Protein AF-A0A812C9L4-F1 (afdb_monomer_lite)

Sequence (314 aa):
MADISSLDLSQVKRELIQANWDCSIRGLIHGATRAAELAYCLKTTKDTDGDIPKISQLDFQQEHDVYMLAKSYFDLKEYLRAVHFLKQSEFTSSVTYFLYMYARYLADEKRRSYNMTDSFTSMGASVINDDLARIKVLKTELSTKHRKKELDGFCLYLYGVVLKKLDLLKEATNVLLEAVHQEPLHWGAWQELNTLIPDKETLLSLSLPNHWIKHLFLAHMYSELQHTDEALKIYQKFVDNGFANCTYIQAQIAIAHDNSRSFDQAVEVFMKLRDIDPYRLENMDIFSNILFVKENRMELAYLAHNVCEIDKYI

Structure (mmCIF, N/CA/C/O backbone):
data_AF-A0A812C9L4-F1
#
_entry.id   AF-A0A812C9L4-F1
#
loop_
_atom_site.group_PDB
_atom_site.id
_atom_site.type_symbol
_atom_site.label_atom_id
_atom_site.label_alt_id
_atom_site.label_comp_id
_atom_site.label_asym_id
_atom_site.label_entity_id
_atom_site.label_seq_id
_atom_site.pdbx_PDB_ins_code
_atom_site.Cartn_x
_atom_site.Cartn_y
_atom_site.Cartn_z
_atom_site.occupancy
_atom_site.B_iso_or_equiv
_atom_site.auth_seq_id
_atom_site.auth_comp_id
_atom_site.auth_asym_id
_atom_site.auth_atom_id
_atom_site.pdbx_PDB_model_num
ATOM 1 N N . MET A 1 1 ? -9.298 22.946 0.211 1.00 47.44 1 MET A N 1
ATOM 2 C CA . MET A 1 1 ? -9.075 21.535 0.587 1.00 47.44 1 MET A CA 1
ATOM 3 C C . MET A 1 1 ? -10.347 20.785 0.258 1.00 47.44 1 MET A C 1
ATOM 5 O O . MET A 1 1 ? -11.400 21.321 0.578 1.00 47.44 1 MET A O 1
ATOM 9 N N . ALA A 1 2 ? -10.282 19.626 -0.400 1.00 59.94 2 ALA A N 1
ATOM 10 C CA . ALA A 1 2 ? -11.459 18.760 -0.486 1.00 59.94 2 ALA A CA 1
ATOM 11 C C . ALA A 1 2 ? -11.820 18.330 0.945 1.00 59.94 2 ALA A C 1
ATOM 13 O O . ALA A 1 2 ? -11.001 17.695 1.610 1.00 59.94 2 ALA A O 1
ATOM 14 N N . ASP A 1 3 ? -12.959 18.782 1.462 1.00 78.44 3 ASP A N 1
ATOM 15 C CA . ASP A 1 3 ? -13.434 18.398 2.790 1.00 78.44 3 ASP A CA 1
ATOM 16 C C . ASP A 1 3 ? -14.081 17.011 2.697 1.00 78.44 3 ASP A C 1
ATOM 18 O O . ASP A 1 3 ? -14.758 16.703 1.718 1.00 78.44 3 ASP A O 1
ATOM 22 N N . ILE A 1 4 ? -13.875 16.170 3.710 1.00 84.62 4 ILE A N 1
ATOM 23 C CA . ILE A 1 4 ? -14.487 14.833 3.781 1.00 84.62 4 ILE A CA 1
ATOM 24 C C . ILE A 1 4 ? -16.020 14.962 3.789 1.00 84.62 4 ILE A C 1
ATOM 26 O O . ILE A 1 4 ? -16.719 14.106 3.257 1.00 84.62 4 ILE A O 1
ATOM 30 N N . SER A 1 5 ? -16.536 16.066 4.344 1.00 82.75 5 SER A N 1
ATOM 31 C CA . SER A 1 5 ? -17.973 16.345 4.442 1.00 82.75 5 SER A CA 1
ATOM 32 C C . SER A 1 5 ? -18.668 16.630 3.103 1.00 82.75 5 SER A C 1
ATOM 34 O O . SER A 1 5 ? -19.893 16.572 3.022 1.00 82.75 5 SER A O 1
ATOM 36 N N . SER A 1 6 ? -17.909 16.945 2.047 1.00 85.44 6 SER A N 1
ATOM 37 C CA . SER A 1 6 ? -18.442 17.335 0.736 1.00 85.44 6 SER A CA 1
ATOM 38 C C . SER A 1 6 ? -18.114 16.342 -0.382 1.00 85.44 6 SER A C 1
ATOM 40 O O . SER A 1 6 ? -18.225 16.682 -1.562 1.00 85.44 6 SER A O 1
ATOM 42 N N . LEU A 1 7 ? -17.707 15.118 -0.031 1.00 88.44 7 LEU A N 1
ATOM 43 C CA . LEU A 1 7 ? -17.347 14.089 -1.004 1.00 88.44 7 LEU A CA 1
ATOM 44 C C . LEU A 1 7 ? -18.571 13.591 -1.782 1.00 88.44 7 LEU A C 1
ATOM 46 O O . LEU A 1 7 ? -19.543 13.106 -1.204 1.00 88.44 7 LEU A O 1
ATOM 50 N N . ASP A 1 8 ? -18.486 13.617 -3.113 1.00 91.19 8 ASP A N 1
ATOM 51 C CA . ASP A 1 8 ? -19.395 12.843 -3.957 1.00 91.19 8 ASP A CA 1
ATOM 52 C C . ASP A 1 8 ? -18.990 11.365 -3.893 1.00 91.19 8 ASP A C 1
ATOM 54 O O . ASP A 1 8 ? -18.057 10.928 -4.569 1.00 91.19 8 ASP A O 1
ATOM 58 N N . LEU A 1 9 ? -19.712 10.575 -3.093 1.00 91.12 9 LEU A N 1
ATOM 59 C CA . LEU A 1 9 ? -19.440 9.144 -2.916 1.00 91.12 9 LEU A CA 1
ATOM 60 C C . LEU A 1 9 ? -19.508 8.350 -4.225 1.00 91.12 9 LEU A C 1
ATOM 62 O O . LEU A 1 9 ? -18.833 7.330 -4.351 1.00 91.12 9 LEU A O 1
ATOM 66 N N . SER A 1 10 ? -20.282 8.812 -5.213 1.00 89.50 10 SER A N 1
ATOM 67 C CA . SER A 1 10 ? -20.326 8.164 -6.530 1.00 89.50 10 SER A CA 1
ATOM 68 C C . SER A 1 10 ? -19.026 8.400 -7.291 1.00 89.50 10 SER A C 1
ATOM 70 O O . SER A 1 10 ? -18.503 7.481 -7.915 1.00 89.50 10 SER A O 1
ATOM 72 N N . GLN A 1 11 ? -18.481 9.618 -7.220 1.00 90.00 11 GLN A N 1
ATOM 73 C CA . GLN A 1 11 ? -17.173 9.927 -7.788 1.00 90.00 11 GLN A CA 1
ATOM 74 C C . GLN A 1 11 ? -16.065 9.159 -7.071 1.00 90.00 11 GLN A C 1
ATOM 76 O O . GLN A 1 11 ? -15.296 8.471 -7.734 1.00 90.00 11 GLN A O 1
ATOM 81 N N . VAL A 1 12 ? -16.031 9.202 -5.738 1.00 92.81 12 VAL A N 1
ATOM 82 C CA . VAL A 1 12 ? -15.023 8.492 -4.940 1.00 92.81 12 VAL A CA 1
ATOM 83 C C . VAL A 1 12 ? -15.020 6.996 -5.260 1.00 92.81 12 VAL A C 1
ATOM 85 O O . VAL A 1 12 ? -13.962 6.408 -5.476 1.00 92.81 12 VAL A O 1
ATOM 88 N N . LYS A 1 13 ? -16.202 6.373 -5.360 1.00 92.31 13 LYS A N 1
ATOM 89 C CA . LYS A 1 13 ? -16.315 4.958 -5.723 1.00 92.31 13 LYS A CA 1
ATOM 90 C C . LYS A 1 13 ? -15.762 4.667 -7.120 1.00 92.31 13 LYS A C 1
ATOM 92 O O . LYS A 1 13 ? -15.050 3.680 -7.275 1.00 92.31 13 LYS A O 1
ATOM 97 N N . ARG A 1 14 ? -16.032 5.518 -8.120 1.00 89.62 14 ARG A N 1
ATOM 98 C CA . ARG A 1 14 ? -15.451 5.374 -9.470 1.00 89.62 14 ARG A CA 1
ATOM 99 C C . ARG A 1 14 ? -13.929 5.459 -9.451 1.00 89.62 14 ARG A C 1
ATOM 101 O O . ARG A 1 14 ? -13.270 4.611 -10.043 1.00 89.62 14 ARG A O 1
ATOM 108 N N . GLU A 1 15 ? -13.377 6.446 -8.752 1.00 92.56 15 GLU A N 1
ATOM 109 C CA . GLU A 1 15 ? -11.925 6.609 -8.646 1.00 92.56 15 GLU A CA 1
ATOM 110 C C . GLU A 1 15 ? -11.274 5.387 -7.970 1.00 92.56 15 GLU A C 1
ATOM 112 O O . GLU A 1 15 ? -10.227 4.919 -8.409 1.00 92.56 15 GLU A O 1
ATOM 117 N N . LEU A 1 16 ? -11.917 4.809 -6.948 1.00 94.31 16 LEU A N 1
ATOM 118 C CA . LEU A 1 16 ? -11.442 3.591 -6.284 1.00 94.31 16 LEU A CA 1
ATOM 119 C C . LEU A 1 16 ? -11.531 2.342 -7.175 1.00 94.31 16 LEU A C 1
ATOM 121 O O . LEU A 1 16 ? -10.631 1.505 -7.135 1.00 94.31 16 LEU A O 1
ATOM 125 N N . ILE A 1 17 ? -12.576 2.210 -8.000 1.00 92.00 17 ILE A N 1
ATOM 126 C CA . ILE A 1 17 ? -12.680 1.123 -8.990 1.00 92.00 17 ILE A CA 1
ATOM 127 C C . ILE A 1 17 ? -11.551 1.238 -10.024 1.00 92.00 17 ILE A C 1
ATOM 129 O O . ILE A 1 17 ? -10.918 0.234 -10.353 1.00 92.00 17 ILE A O 1
ATOM 133 N N . GLN A 1 18 ? -11.261 2.455 -10.492 1.00 91.69 18 GLN A N 1
ATOM 134 C CA . GLN A 1 18 ? -10.133 2.725 -11.382 1.00 91.69 18 GLN A CA 1
ATOM 135 C C . GLN A 1 18 ? -8.798 2.373 -10.709 1.00 91.69 18 GLN A C 1
ATOM 137 O O . GLN A 1 18 ? -8.024 1.597 -11.261 1.00 91.69 18 GLN A O 1
ATOM 142 N N . ALA A 1 19 ? -8.571 2.830 -9.474 1.00 94.56 19 ALA A N 1
ATOM 143 C CA . ALA A 1 19 ? -7.353 2.532 -8.721 1.00 94.56 19 ALA A CA 1
ATOM 144 C C . ALA A 1 19 ? -7.153 1.027 -8.466 1.00 94.56 19 ALA A C 1
ATOM 146 O O . ALA A 1 19 ? -6.025 0.531 -8.534 1.00 94.56 19 ALA A O 1
ATOM 147 N N . ASN A 1 20 ? -8.238 0.287 -8.208 1.00 94.31 20 ASN A N 1
ATOM 148 C CA . ASN A 1 20 ? -8.209 -1.171 -8.118 1.00 94.31 20 ASN A CA 1
ATOM 149 C C . ASN A 1 20 ? -7.703 -1.788 -9.430 1.00 94.31 20 ASN A C 1
ATOM 151 O O . ASN A 1 20 ? -6.785 -2.613 -9.415 1.00 94.31 20 ASN A O 1
ATOM 155 N N . TRP A 1 21 ? -8.256 -1.358 -10.567 1.00 92.06 21 TRP A N 1
ATOM 156 C CA . TRP A 1 21 ? -7.820 -1.826 -11.879 1.00 92.06 21 TRP A CA 1
ATOM 157 C C . TRP A 1 21 ? -6.349 -1.479 -12.150 1.00 92.06 21 TRP A C 1
ATOM 159 O O . TRP A 1 21 ? -5.568 -2.382 -12.455 1.00 92.06 21 TRP A O 1
ATOM 169 N N . ASP A 1 22 ? -5.944 -0.223 -11.945 1.00 93.19 22 ASP A N 1
ATOM 170 C CA . ASP A 1 22 ? -4.576 0.251 -12.186 1.00 93.19 22 ASP A CA 1
ATOM 171 C C . ASP A 1 22 ? -3.526 -0.492 -11.354 1.00 93.19 22 ASP A C 1
ATOM 173 O O . ASP A 1 22 ? -2.445 -0.819 -11.860 1.00 93.19 22 ASP A O 1
ATOM 177 N N . CYS A 1 23 ? -3.849 -0.803 -10.094 1.00 95.88 23 CYS A N 1
ATOM 178 C CA . CYS A 1 23 ? -3.007 -1.631 -9.235 1.00 95.88 23 CYS A CA 1
ATOM 179 C C . CYS A 1 23 ? -2.995 -3.096 -9.700 1.00 95.88 23 CYS A C 1
ATOM 181 O O . CYS A 1 23 ? -1.932 -3.719 -9.748 1.00 95.88 23 CYS A O 1
ATOM 183 N N . SER A 1 24 ? -4.152 -3.648 -10.075 1.00 94.38 24 SER A N 1
ATOM 184 C CA . SER A 1 24 ? -4.301 -5.052 -10.482 1.00 94.38 24 SER A CA 1
ATOM 185 C C . SER A 1 24 ? -3.500 -5.383 -11.740 1.00 94.38 24 SER A C 1
ATOM 187 O O . SER A 1 24 ? -2.758 -6.370 -11.761 1.00 94.38 24 SER A O 1
ATOM 189 N N . ILE A 1 25 ? -3.580 -4.536 -12.772 1.00 92.88 25 ILE A N 1
ATOM 190 C CA . ILE A 1 25 ? -2.793 -4.712 -14.003 1.00 92.88 25 ILE A CA 1
ATOM 191 C C . ILE A 1 25 ? -1.286 -4.579 -13.720 1.00 92.88 25 ILE A C 1
ATOM 193 O O . ILE A 1 25 ? -0.449 -5.236 -14.333 1.00 92.88 25 ILE A O 1
ATOM 197 N N . ARG A 1 26 ? -0.899 -3.804 -12.711 1.00 95.31 26 ARG A N 1
ATOM 198 C CA . ARG A 1 26 ? 0.504 -3.657 -12.309 1.00 95.31 26 ARG A CA 1
ATOM 199 C C . ARG A 1 26 ? 0.991 -4.752 -11.350 1.00 95.31 26 ARG A C 1
ATOM 201 O O . ARG A 1 26 ? 2.166 -4.775 -11.005 1.00 95.31 26 ARG A O 1
ATOM 208 N N . GLY A 1 27 ? 0.125 -5.682 -10.938 1.00 95.94 27 GLY A N 1
ATOM 209 C CA . GLY A 1 27 ? 0.477 -6.745 -9.990 1.00 95.94 27 GLY A CA 1
ATOM 210 C C . GLY A 1 27 ? 0.625 -6.261 -8.540 1.00 95.94 27 GLY A C 1
ATOM 211 O O . GLY A 1 27 ? 1.189 -6.966 -7.706 1.00 95.94 27 GLY A O 1
ATOM 212 N N . LEU A 1 28 ? 0.117 -5.068 -8.222 1.00 97.00 28 LEU A N 1
ATOM 213 C CA . LEU A 1 28 ? 0.150 -4.462 -6.890 1.00 97.00 28 LEU A CA 1
ATOM 214 C C . LEU A 1 28 ? -1.054 -4.926 -6.061 1.00 97.00 28 LEU A C 1
ATOM 216 O O . LEU A 1 28 ? -1.990 -4.165 -5.814 1.00 97.00 28 LEU A O 1
ATOM 220 N N . ILE A 1 29 ? -1.020 -6.190 -5.631 1.00 95.00 29 ILE A N 1
ATOM 221 C CA . ILE A 1 29 ? -2.166 -6.890 -5.025 1.00 95.00 29 ILE A CA 1
ATOM 222 C C . ILE A 1 29 ? -2.711 -6.149 -3.796 1.00 95.00 29 ILE A C 1
ATOM 224 O O . ILE A 1 29 ? -3.900 -5.867 -3.741 1.00 95.00 29 ILE A O 1
ATOM 228 N N . HIS A 1 30 ? -1.862 -5.755 -2.843 1.00 93.56 30 HIS A N 1
ATOM 229 C CA . HIS A 1 30 ? -2.328 -5.059 -1.634 1.00 93.56 30 HIS A CA 1
ATOM 230 C C . HIS A 1 30 ? -2.968 -3.695 -1.933 1.00 93.56 30 HIS A C 1
ATOM 232 O O . HIS A 1 30 ? -3.954 -3.323 -1.297 1.00 93.56 30 HIS A O 1
ATOM 238 N N . GLY A 1 31 ? -2.437 -2.961 -2.919 1.00 94.94 31 GLY A N 1
ATOM 239 C CA . GLY A 1 31 ? -3.026 -1.698 -3.369 1.00 94.94 31 GLY A CA 1
ATOM 240 C C . GLY A 1 31 ? -4.400 -1.908 -4.006 1.00 94.94 31 GLY A C 1
ATOM 241 O O . GLY A 1 31 ? -5.344 -1.194 -3.672 1.00 94.94 31 GLY A O 1
ATOM 242 N N . ALA A 1 32 ? -4.521 -2.934 -4.854 1.00 96.06 32 ALA A N 1
ATOM 243 C CA . ALA A 1 32 ? -5.778 -3.325 -5.483 1.00 96.06 32 ALA A CA 1
ATOM 244 C C . ALA A 1 32 ? -6.830 -3.745 -4.445 1.00 96.06 32 ALA A C 1
ATOM 246 O O . ALA A 1 32 ? -7.943 -3.220 -4.453 1.00 96.06 32 ALA A O 1
ATOM 247 N N . THR A 1 33 ? -6.456 -4.613 -3.498 1.00 94.81 33 THR A N 1
ATOM 248 C CA . THR A 1 33 ? -7.330 -5.056 -2.403 1.00 94.81 33 THR A CA 1
ATOM 249 C C . THR A 1 33 ? -7.826 -3.875 -1.577 1.00 94.81 33 THR A C 1
ATOM 251 O O . THR A 1 33 ? -9.029 -3.747 -1.378 1.00 94.81 33 THR A O 1
ATOM 254 N N . ARG A 1 34 ? -6.942 -2.957 -1.157 1.00 94.12 34 ARG A N 1
ATOM 255 C CA . ARG A 1 34 ? -7.359 -1.799 -0.351 1.00 94.12 34 ARG A CA 1
ATOM 256 C C . ARG A 1 34 ? -8.325 -0.888 -1.110 1.00 94.12 34 ARG A C 1
ATOM 258 O O . ARG A 1 34 ? -9.311 -0.428 -0.537 1.00 94.12 34 ARG A O 1
ATOM 265 N N . ALA A 1 35 ? -8.066 -0.638 -2.394 1.00 95.25 35 ALA A N 1
ATOM 266 C CA . ALA A 1 35 ? -8.969 0.142 -3.235 1.00 95.25 35 ALA A CA 1
ATOM 267 C C . ALA A 1 35 ? -10.335 -0.551 -3.393 1.00 95.25 35 ALA A C 1
ATOM 269 O O . ALA A 1 35 ? -11.372 0.105 -3.291 1.00 95.25 35 ALA A O 1
ATOM 270 N N . ALA A 1 36 ? -10.347 -1.876 -3.569 1.00 94.19 36 ALA A N 1
ATOM 271 C CA . ALA A 1 36 ? -11.565 -2.672 -3.668 1.00 94.19 36 ALA A CA 1
ATOM 272 C C . ALA A 1 36 ? -12.376 -2.684 -2.359 1.00 94.19 36 ALA A C 1
ATOM 274 O O . ALA A 1 36 ? -13.587 -2.478 -2.401 1.00 94.19 36 ALA A O 1
ATOM 275 N N . GLU A 1 37 ? -11.731 -2.857 -1.203 1.00 93.75 37 GLU A N 1
ATOM 276 C CA . GLU A 1 37 ? -12.370 -2.790 0.121 1.00 93.75 37 GLU A CA 1
ATOM 277 C C . GLU A 1 37 ? -13.029 -1.423 0.359 1.00 93.75 37 GLU A C 1
ATOM 279 O O . GLU A 1 37 ? -14.194 -1.338 0.762 1.00 93.75 37 GLU A O 1
ATOM 284 N N . LEU A 1 38 ? -12.306 -0.340 0.049 1.00 94.44 38 LEU A N 1
ATOM 285 C CA . LEU A 1 38 ? -12.831 1.021 0.137 1.00 94.44 38 LEU A CA 1
ATOM 286 C C . LEU A 1 38 ? -13.987 1.245 -0.848 1.00 94.44 38 LEU A C 1
ATOM 288 O O . LEU A 1 38 ? -14.977 1.870 -0.485 1.00 94.44 38 LEU A O 1
ATOM 292 N N . ALA A 1 39 ? -13.917 0.727 -2.076 1.00 93.50 39 ALA A N 1
ATOM 293 C CA . ALA A 1 39 ? -15.016 0.852 -3.036 1.00 93.50 39 ALA A CA 1
ATOM 294 C C . ALA A 1 39 ? -16.261 0.065 -2.593 1.00 93.50 39 ALA A C 1
ATOM 296 O O . ALA A 1 39 ? -17.388 0.542 -2.753 1.00 93.50 39 ALA A O 1
ATOM 297 N N . TYR A 1 40 ? -16.062 -1.132 -2.031 1.00 92.06 40 TYR A N 1
ATOM 298 C CA . TYR A 1 40 ? -17.128 -2.022 -1.576 1.00 92.06 40 TYR A CA 1
ATOM 299 C C . TYR A 1 40 ? -17.929 -1.419 -0.418 1.00 92.06 40 TYR A C 1
ATOM 301 O O . TYR A 1 40 ? -19.154 -1.550 -0.381 1.00 92.06 40 TYR A O 1
ATOM 309 N N . CYS A 1 41 ? -17.270 -0.699 0.495 1.00 91.38 41 CYS A N 1
ATOM 310 C CA . CYS A 1 41 ? -17.955 -0.104 1.643 1.00 91.38 41 CYS A CA 1
ATOM 311 C C . CYS A 1 41 ? -18.944 1.017 1.261 1.00 91.38 41 CYS A C 1
ATOM 313 O O . CYS A 1 41 ? -19.885 1.295 2.014 1.00 91.38 41 CYS A O 1
ATOM 315 N N . LEU A 1 42 ? -18.768 1.633 0.085 1.00 90.75 42 LEU A N 1
ATOM 316 C CA . LEU A 1 42 ? -19.582 2.745 -0.396 1.00 90.75 42 LEU A CA 1
ATOM 317 C C . LEU A 1 42 ? -20.874 2.243 -1.055 1.00 90.75 42 LEU A C 1
ATOM 319 O O . LEU A 1 42 ? -20.878 1.689 -2.162 1.00 90.75 42 LEU A O 1
ATOM 323 N N . LYS A 1 43 ? -22.009 2.501 -0.399 1.00 82.38 43 LYS A N 1
ATOM 324 C CA . LYS A 1 43 ? -23.349 2.270 -0.960 1.00 82.38 43 LYS A CA 1
ATOM 325 C C . LYS A 1 43 ? -23.749 3.470 -1.824 1.00 82.38 43 LYS A C 1
ATOM 327 O O . LYS A 1 43 ? -23.995 4.552 -1.300 1.00 82.38 43 LYS A O 1
ATOM 332 N N . THR A 1 44 ? -23.813 3.288 -3.140 1.00 77.19 44 THR A N 1
ATOM 333 C CA . THR A 1 44 ? -24.185 4.333 -4.110 1.00 77.19 44 THR A CA 1
ATOM 334 C C . THR A 1 44 ? -25.536 4.005 -4.743 1.00 77.19 44 THR A C 1
ATOM 336 O O . THR A 1 44 ? -25.795 2.853 -5.066 1.00 77.19 44 THR A O 1
ATOM 339 N N . THR A 1 45 ? -26.406 5.006 -4.906 1.00 61.75 45 THR A N 1
ATOM 340 C CA . THR A 1 45 ? -27.766 4.842 -5.464 1.00 61.75 45 THR A CA 1
ATOM 341 C C . THR A 1 45 ? -27.825 4.912 -6.990 1.00 61.75 45 THR A C 1
ATOM 343 O O . THR A 1 45 ? -28.854 4.586 -7.572 1.00 61.75 45 THR A O 1
ATOM 346 N N . LYS A 1 46 ? -26.748 5.365 -7.640 1.00 63.00 46 LYS A N 1
ATOM 347 C CA . LYS A 1 46 ? -26.612 5.375 -9.099 1.00 63.00 46 LYS A CA 1
ATOM 348 C C . LYS A 1 46 ? -25.917 4.086 -9.527 1.00 63.00 46 LYS A C 1
ATOM 350 O O . LYS A 1 46 ? -24.848 3.788 -8.988 1.00 63.00 46 LYS A O 1
ATOM 355 N N . ASP A 1 47 ? -26.517 3.364 -10.472 1.00 55.31 47 ASP A N 1
ATOM 356 C CA . ASP A 1 47 ? -25.893 2.205 -11.108 1.00 55.31 47 ASP A CA 1
ATOM 357 C C . ASP A 1 47 ? -24.536 2.617 -11.680 1.00 55.31 47 ASP A C 1
ATOM 359 O O . ASP A 1 47 ? -24.437 3.509 -12.522 1.00 55.31 47 ASP A O 1
ATOM 363 N N . THR A 1 48 ? -23.479 1.968 -11.201 1.00 57.28 48 THR A N 1
ATOM 364 C CA . THR A 1 48 ? -22.114 2.098 -11.729 1.00 57.28 48 THR A CA 1
ATOM 365 C C . THR A 1 48 ? -21.898 1.230 -12.976 1.00 57.28 48 THR A C 1
ATOM 367 O O . THR A 1 48 ? -20.769 1.097 -13.438 1.00 57.28 48 THR A O 1
ATOM 370 N N . ASP A 1 49 ? -22.963 0.634 -13.528 1.00 51.62 49 ASP A N 1
ATOM 371 C CA . ASP A 1 49 ? -22.927 -0.332 -14.640 1.00 51.62 49 ASP A CA 1
ATOM 372 C C . ASP A 1 49 ? -22.334 0.235 -15.944 1.00 51.62 49 ASP A C 1
ATOM 374 O O . ASP A 1 49 ? -21.885 -0.522 -16.801 1.00 51.62 49 ASP A O 1
ATOM 378 N N . GLY A 1 50 ? -22.277 1.564 -16.098 1.00 52.09 50 GLY A N 1
ATOM 379 C CA . GLY A 1 50 ? -21.626 2.233 -17.233 1.00 52.09 50 GLY A CA 1
ATOM 380 C C . GLY A 1 50 ? -20.149 2.602 -17.025 1.00 52.09 50 GLY A C 1
ATOM 381 O O . GLY A 1 50 ? -19.506 3.039 -17.979 1.00 52.09 50 GLY A O 1
ATOM 382 N N . ASP A 1 51 ? -19.621 2.430 -15.808 1.00 55.44 51 ASP A N 1
ATOM 383 C CA . ASP A 1 51 ? -18.384 3.069 -15.331 1.00 55.44 51 ASP A CA 1
ATOM 384 C C . ASP A 1 51 ? -17.266 2.069 -14.983 1.00 55.44 51 ASP A C 1
ATOM 386 O O . ASP A 1 51 ? -16.296 2.425 -14.310 1.00 55.44 51 ASP A O 1
ATOM 390 N N . ILE A 1 52 ? -17.366 0.814 -15.443 1.00 57.41 52 ILE A N 1
ATOM 391 C CA . ILE A 1 52 ? -16.196 -0.075 -15.485 1.00 57.41 52 ILE A CA 1
ATOM 392 C C . ILE A 1 52 ? -15.126 0.677 -16.283 1.00 57.41 52 ILE A C 1
ATOM 394 O O . ILE A 1 52 ? -15.450 1.119 -17.393 1.00 57.41 52 ILE A O 1
ATOM 398 N N . PRO A 1 53 ? -13.890 0.835 -15.761 1.00 55.50 53 PRO A N 1
ATOM 399 C CA . PRO A 1 53 ? -12.784 1.411 -16.499 1.00 55.50 53 PRO A CA 1
ATOM 400 C C . PRO A 1 53 ? -12.804 0.853 -17.909 1.00 55.50 53 PRO A C 1
ATOM 402 O O . PRO A 1 53 ? -12.574 -0.342 -18.121 1.00 55.50 53 PRO A O 1
ATOM 405 N N . LYS A 1 54 ? -13.139 1.699 -18.890 1.00 54.84 54 LYS A N 1
ATOM 406 C CA . LYS A 1 54 ? -12.825 1.362 -20.267 1.00 54.84 54 LYS A CA 1
ATOM 407 C C . LYS A 1 54 ? -11.321 1.272 -20.232 1.00 54.84 54 LYS A C 1
ATOM 409 O O . LYS A 1 54 ? -10.679 2.314 -20.123 1.00 54.84 54 LYS A O 1
ATOM 414 N N . ILE A 1 55 ? -10.803 0.038 -20.234 1.00 52.97 55 ILE A N 1
ATOM 415 C CA . ILE A 1 55 ? -9.394 -0.263 -20.473 1.00 52.97 55 ILE A CA 1
ATOM 416 C C . ILE A 1 55 ? -8.974 0.793 -21.480 1.00 52.97 55 ILE A C 1
ATOM 418 O O . ILE A 1 55 ? -9.626 0.895 -22.529 1.00 52.97 55 ILE A O 1
ATOM 422 N N . SER A 1 56 ? -8.001 1.640 -21.148 1.00 52.19 56 SER A N 1
ATOM 423 C CA . SER A 1 56 ? -7.340 2.443 -22.163 1.00 52.19 56 SER A CA 1
ATOM 424 C C . SER A 1 56 ? -6.711 1.413 -23.095 1.00 52.19 56 SER A C 1
ATOM 426 O O . SER A 1 56 ? -5.566 1.010 -22.945 1.00 52.19 56 SER A O 1
ATOM 428 N N . GLN A 1 57 ? -7.509 0.885 -24.031 1.00 50.41 57 GLN A N 1
ATOM 429 C CA . GLN A 1 57 ? -7.141 -0.207 -24.930 1.00 50.41 57 GLN A CA 1
ATOM 430 C C . GLN A 1 57 ? -5.879 0.177 -25.708 1.00 50.41 57 GLN A C 1
ATOM 432 O O . GLN A 1 57 ? -5.183 -0.689 -26.214 1.00 50.41 57 GLN A O 1
ATOM 437 N N . LEU A 1 58 ? -5.578 1.474 -25.748 1.00 49.38 58 LEU A N 1
ATOM 438 C CA . LEU A 1 58 ? -4.438 2.108 -26.370 1.00 49.38 58 LEU A CA 1
ATOM 439 C C . LEU A 1 58 ? -3.105 1.876 -25.634 1.00 49.38 58 LEU A C 1
ATOM 441 O O . LEU A 1 58 ? -2.094 1.765 -26.321 1.00 49.38 58 LEU A O 1
ATOM 445 N N . ASP A 1 59 ? -3.058 1.760 -24.299 1.00 62.19 59 ASP A N 1
ATOM 446 C CA . ASP A 1 59 ? -1.781 1.938 -23.577 1.00 62.19 59 ASP A CA 1
ATOM 447 C C . ASP A 1 59 ? -0.779 0.796 -23.769 1.00 62.19 59 ASP A C 1
ATOM 449 O O . ASP A 1 59 ? 0.421 1.035 -23.698 1.00 62.19 59 ASP A O 1
ATOM 453 N N . PHE A 1 60 ? -1.224 -0.434 -24.034 1.00 69.62 60 PHE A N 1
ATOM 454 C CA . PHE A 1 60 ? -0.333 -1.559 -24.358 1.00 69.62 60 PHE A CA 1
ATOM 455 C C . PHE A 1 60 ? -0.847 -2.394 -25.532 1.00 69.62 60 PHE A C 1
ATOM 457 O O . PHE A 1 60 ? -0.513 -3.564 -25.645 1.00 69.62 60 PHE A O 1
ATOM 464 N N . GLN A 1 61 ? -1.634 -1.815 -26.443 1.00 73.00 61 GLN A N 1
ATOM 465 C CA . GLN A 1 61 ? -2.179 -2.539 -27.602 1.00 73.00 61 GLN A CA 1
ATOM 466 C C . GLN A 1 61 ? -1.084 -3.208 -28.454 1.00 73.00 61 GLN A C 1
ATOM 468 O O . GLN A 1 61 ? -1.269 -4.320 -28.938 1.00 73.00 61 GLN A O 1
ATOM 473 N N . GLN A 1 62 ? 0.076 -2.554 -28.588 1.00 80.88 62 GLN A N 1
ATOM 474 C CA . GLN A 1 62 ? 1.244 -3.085 -29.306 1.00 80.88 62 GLN A CA 1
ATOM 475 C C . GLN A 1 62 ? 2.008 -4.153 -28.508 1.00 80.88 62 GLN A C 1
ATOM 477 O O . GLN A 1 62 ? 2.638 -5.029 -29.091 1.00 80.88 62 GLN A O 1
ATOM 482 N N . GLU A 1 63 ? 1.937 -4.091 -27.178 1.00 86.94 63 GLU A N 1
ATOM 483 C CA . GLU A 1 63 ? 2.656 -4.969 -26.247 1.00 86.94 63 GLU A CA 1
ATOM 484 C C . GLU A 1 63 ? 1.727 -6.024 -25.618 1.00 86.94 63 GLU A C 1
ATOM 486 O O . GLU A 1 63 ? 2.133 -6.733 -24.699 1.00 86.94 63 GLU A O 1
ATOM 491 N N . HIS A 1 64 ? 0.481 -6.134 -26.094 1.00 88.69 64 HIS A N 1
ATOM 492 C CA . HIS A 1 64 ? -0.606 -6.814 -25.389 1.00 88.69 64 HIS A CA 1
ATOM 493 C C . HIS A 1 64 ? -0.305 -8.285 -25.123 1.00 88.69 64 HIS A C 1
ATOM 495 O O . HIS A 1 64 ? -0.375 -8.728 -23.979 1.00 88.69 64 HIS A O 1
ATOM 501 N N . ASP A 1 65 ? 0.090 -9.025 -26.156 1.00 90.81 65 ASP A N 1
ATOM 502 C CA . ASP A 1 65 ? 0.339 -10.464 -26.053 1.00 90.81 65 ASP A CA 1
ATOM 503 C C . ASP A 1 65 ? 1.507 -10.767 -25.103 1.00 90.81 65 ASP A C 1
ATOM 505 O O . ASP A 1 65 ? 1.420 -11.649 -24.244 1.00 90.81 65 ASP A O 1
ATOM 509 N N . VAL A 1 66 ? 2.592 -9.993 -25.221 1.00 93.38 66 VAL A N 1
ATOM 510 C CA . VAL A 1 66 ? 3.786 -10.132 -24.375 1.00 93.38 66 VAL A CA 1
ATOM 511 C C . VAL A 1 66 ? 3.456 -9.780 -22.929 1.00 93.38 66 VAL A C 1
ATOM 513 O O . VAL A 1 66 ? 3.837 -10.510 -22.011 1.00 93.38 66 VAL A O 1
ATOM 516 N N . TYR A 1 67 ? 2.711 -8.695 -22.722 1.00 94.06 67 TYR A N 1
ATOM 517 C CA . TYR A 1 67 ? 2.264 -8.268 -21.408 1.00 94.06 67 TYR A CA 1
ATOM 518 C C . TYR A 1 67 ? 1.361 -9.319 -20.755 1.00 94.06 67 TYR A C 1
ATOM 520 O O . TYR A 1 67 ? 1.624 -9.710 -19.620 1.00 94.06 67 TYR A O 1
ATOM 528 N N . MET A 1 68 ? 0.350 -9.839 -21.459 1.00 94.31 68 MET A N 1
ATOM 529 C CA . MET A 1 68 ? -0.571 -10.840 -20.910 1.00 94.31 68 MET A CA 1
ATOM 530 C C . MET A 1 68 ? 0.158 -12.130 -20.518 1.00 94.31 68 MET A C 1
ATOM 532 O O . MET A 1 68 ? -0.081 -12.682 -19.437 1.00 94.31 68 MET A O 1
ATOM 536 N N . LEU A 1 69 ? 1.101 -12.584 -21.348 1.00 96.00 69 LEU A N 1
ATOM 537 C CA . LEU A 1 69 ? 1.937 -13.740 -21.037 1.00 96.00 69 LEU A CA 1
ATOM 538 C C . LEU A 1 69 ? 2.807 -13.489 -19.797 1.00 96.00 69 LEU A C 1
ATOM 540 O O . LEU A 1 69 ? 2.853 -14.312 -18.881 1.00 96.00 69 LEU A O 1
ATOM 544 N N . ALA A 1 70 ? 3.478 -12.340 -19.741 1.00 97.00 70 ALA A N 1
ATOM 545 C CA . ALA A 1 70 ? 4.340 -11.994 -18.622 1.00 97.00 70 ALA A CA 1
ATOM 546 C C . ALA A 1 70 ? 3.562 -11.777 -17.322 1.00 97.00 70 ALA A C 1
ATOM 548 O O . ALA A 1 70 ? 4.016 -12.221 -16.271 1.00 97.00 70 ALA A O 1
ATOM 549 N N . LYS A 1 71 ? 2.379 -11.160 -17.384 1.00 96.06 71 LYS A N 1
ATOM 550 C CA . LYS A 1 71 ? 1.472 -11.002 -16.246 1.00 96.06 71 LYS A CA 1
ATOM 551 C C . LYS A 1 71 ? 1.000 -12.358 -15.723 1.00 96.06 71 LYS A C 1
ATOM 553 O O . LYS A 1 71 ? 1.009 -12.565 -14.516 1.00 96.06 71 LYS A O 1
ATOM 558 N N . SER A 1 72 ? 0.719 -13.313 -16.611 1.00 97.56 72 SER A N 1
ATOM 559 C CA . SER A 1 72 ? 0.397 -14.691 -16.215 1.00 97.56 72 SER A CA 1
ATOM 560 C C . SER A 1 72 ? 1.556 -15.349 -15.451 1.00 97.56 72 SER A C 1
ATOM 562 O O . SER A 1 72 ? 1.347 -15.940 -14.394 1.00 97.56 72 SER A O 1
ATOM 564 N N . TYR A 1 73 ? 2.800 -15.201 -15.926 1.00 98.25 73 TYR A N 1
ATOM 565 C CA . TYR A 1 73 ? 3.979 -15.683 -15.189 1.00 98.25 73 TYR A CA 1
ATOM 566 C C . TYR A 1 73 ? 4.202 -14.941 -13.870 1.00 98.25 73 TYR A C 1
ATOM 568 O O . TYR A 1 73 ? 4.598 -15.543 -12.871 1.00 98.25 73 TYR A O 1
ATOM 576 N N . PHE A 1 74 ? 3.949 -13.635 -13.856 1.00 98.12 74 PHE A N 1
ATOM 577 C CA . PHE A 1 74 ? 4.050 -12.808 -12.663 1.00 98.12 74 PHE A CA 1
ATOM 578 C C . PHE A 1 74 ? 3.082 -13.287 -11.576 1.00 98.12 74 PHE A C 1
ATOM 580 O O . PHE A 1 74 ? 3.497 -13.463 -10.432 1.00 98.12 74 PHE A O 1
ATOM 587 N N . ASP A 1 75 ? 1.833 -13.576 -11.941 1.00 97.19 75 ASP A N 1
ATOM 588 C CA . ASP A 1 75 ? 0.794 -14.047 -11.018 1.00 97.19 75 ASP A CA 1
ATOM 589 C C . ASP A 1 75 ? 1.115 -15.435 -10.444 1.00 97.19 75 ASP A C 1
ATOM 591 O O . ASP A 1 75 ? 0.839 -15.713 -9.276 1.00 97.19 75 ASP A O 1
ATOM 595 N N . LEU A 1 76 ? 1.818 -16.274 -11.212 1.00 97.56 76 LEU A N 1
ATOM 596 C CA . LEU A 1 76 ? 2.388 -17.545 -10.746 1.00 97.56 76 LEU A CA 1
ATOM 597 C C . LEU A 1 76 ? 3.666 -17.378 -9.898 1.00 97.56 76 LEU A C 1
ATOM 599 O O . LEU A 1 76 ? 4.288 -18.366 -9.504 1.00 97.56 76 LEU A O 1
ATOM 603 N N . LYS A 1 77 ? 4.081 -16.140 -9.594 1.00 97.06 77 LYS A N 1
ATOM 604 C CA . LYS A 1 77 ? 5.322 -15.796 -8.872 1.00 97.06 77 LYS A CA 1
ATOM 605 C C . LYS A 1 77 ? 6.595 -16.295 -9.575 1.00 97.06 77 LYS A C 1
ATOM 607 O O . LYS A 1 77 ? 7.636 -16.516 -8.934 1.00 97.06 77 LYS A O 1
ATOM 612 N N . GLU A 1 78 ? 6.532 -16.455 -10.897 1.00 97.56 78 GLU A N 1
ATOM 613 C CA . GLU A 1 78 ? 7.638 -16.827 -11.784 1.00 97.56 78 GLU A CA 1
ATOM 614 C C . GLU A 1 78 ? 8.297 -15.573 -12.378 1.00 97.56 78 GLU A C 1
ATOM 616 O O . GLU A 1 78 ? 8.418 -15.399 -13.592 1.00 97.56 78 GLU A O 1
ATOM 621 N N . TYR A 1 79 ? 8.736 -14.668 -11.502 1.00 98.00 79 TYR A N 1
ATOM 622 C CA . TYR A 1 79 ? 9.147 -13.316 -11.884 1.00 98.00 79 TYR A CA 1
ATOM 623 C C . TYR A 1 79 ? 10.240 -13.273 -12.962 1.00 98.00 79 TYR A C 1
ATOM 625 O O . TYR A 1 79 ? 10.156 -12.471 -13.883 1.00 98.00 79 TYR A O 1
ATOM 633 N N . LEU A 1 80 ? 11.227 -14.175 -12.926 1.00 97.62 80 LEU A N 1
ATOM 634 C CA . LEU A 1 80 ? 12.285 -14.222 -13.946 1.00 97.62 80 LEU A CA 1
ATOM 635 C C . LEU A 1 80 ? 11.761 -14.574 -15.348 1.00 97.62 80 LEU A C 1
ATOM 637 O O . LEU A 1 80 ? 12.308 -14.078 -16.332 1.00 97.62 80 LEU A O 1
ATOM 641 N N . ARG A 1 81 ? 10.695 -15.382 -15.457 1.00 97.75 81 ARG A N 1
ATOM 642 C CA . ARG A 1 81 ? 10.041 -15.653 -16.748 1.00 97.75 81 ARG A CA 1
ATOM 643 C C . ARG A 1 81 ? 9.344 -14.399 -17.252 1.00 97.75 81 ARG A C 1
ATOM 645 O O . ARG A 1 81 ? 9.545 -14.031 -18.404 1.00 97.75 81 ARG A O 1
ATOM 652 N N . ALA A 1 82 ? 8.601 -13.708 -16.386 1.00 97.62 82 ALA A N 1
ATOM 653 C CA . ALA A 1 82 ? 7.982 -12.431 -16.735 1.00 97.62 82 ALA A CA 1
ATOM 654 C C . ALA A 1 82 ? 9.031 -11.422 -17.242 1.00 97.62 82 ALA A C 1
ATOM 656 O O . ALA A 1 82 ? 8.879 -10.866 -18.325 1.00 97.62 82 ALA A O 1
ATOM 657 N N . VAL A 1 83 ? 10.149 -11.272 -16.520 1.00 97.69 83 VAL A N 1
ATOM 658 C CA . VAL A 1 83 ? 11.277 -10.412 -16.917 1.00 97.69 83 VAL A CA 1
ATOM 659 C C . VAL A 1 83 ? 11.862 -10.816 -18.268 1.00 97.69 83 VAL A C 1
ATOM 661 O O . VAL A 1 83 ? 12.166 -9.943 -19.074 1.00 97.69 83 VAL A O 1
ATOM 664 N N . HIS A 1 84 ? 12.029 -12.116 -18.528 1.00 97.25 84 HIS A N 1
ATOM 665 C CA . HIS A 1 84 ? 12.587 -12.606 -19.788 1.00 97.25 84 HIS A CA 1
ATOM 666 C C . HIS A 1 84 ? 11.737 -12.193 -20.996 1.00 97.25 84 HIS A C 1
ATOM 668 O O . HIS A 1 84 ? 12.290 -11.684 -21.967 1.00 97.25 84 HIS A O 1
ATOM 674 N N . PHE A 1 85 ? 10.415 -12.370 -20.920 1.00 95.12 85 PHE A N 1
ATOM 675 C CA . PHE A 1 85 ? 9.508 -12.030 -22.021 1.00 95.12 85 PHE A CA 1
ATOM 676 C C . PHE A 1 85 ? 9.292 -10.521 -22.175 1.00 95.12 85 PHE A C 1
ATOM 678 O O . PHE A 1 85 ? 9.151 -10.048 -23.295 1.00 95.12 85 PHE A O 1
ATOM 685 N N . LEU A 1 86 ? 9.326 -9.757 -21.079 1.00 94.75 86 LEU A N 1
ATOM 686 C CA . LEU A 1 86 ? 9.199 -8.294 -21.104 1.00 94.75 86 LEU A CA 1
ATOM 687 C C . LEU A 1 86 ? 10.498 -7.567 -21.476 1.00 94.75 86 LEU A C 1
ATOM 689 O O . LEU A 1 86 ? 10.512 -6.340 -21.549 1.00 94.75 86 LEU A O 1
ATOM 693 N N . LYS A 1 87 ? 11.617 -8.278 -21.648 1.00 92.38 87 LYS A N 1
ATOM 694 C CA . LYS A 1 87 ? 12.907 -7.648 -21.924 1.00 92.38 87 LYS A CA 1
ATOM 695 C C . LYS A 1 87 ? 12.925 -7.077 -23.341 1.00 92.38 87 LYS A C 1
ATOM 697 O O . LYS A 1 87 ? 13.110 -7.806 -24.311 1.00 92.38 87 LYS A O 1
ATOM 702 N N . GLN A 1 88 ? 12.842 -5.758 -23.437 1.00 85.38 88 GLN A N 1
ATOM 703 C CA . GLN A 1 88 ? 12.900 -5.014 -24.693 1.00 85.38 88 GLN A CA 1
ATOM 704 C C . GLN A 1 88 ? 13.727 -3.733 -24.549 1.00 85.38 88 GLN A C 1
ATOM 706 O O . GLN A 1 88 ? 14.030 -3.296 -23.437 1.00 85.38 88 GLN A O 1
ATOM 711 N N . SER A 1 89 ? 14.150 -3.160 -25.679 1.00 74.94 89 SER A N 1
ATOM 712 C CA . SER A 1 89 ? 14.966 -1.939 -25.711 1.00 74.94 89 SER A CA 1
ATOM 713 C C . SER A 1 89 ? 14.162 -0.679 -25.397 1.00 74.94 89 SER A C 1
ATOM 715 O O . SER A 1 89 ? 14.692 0.245 -24.784 1.00 74.94 89 SER A O 1
ATOM 717 N N . GLU A 1 90 ? 12.894 -0.647 -25.801 1.00 82.94 90 GLU A N 1
ATOM 718 C CA . GLU A 1 90 ? 11.979 0.475 -25.601 1.00 82.94 90 GLU A CA 1
ATOM 719 C C . GLU A 1 90 ? 10.606 -0.062 -25.202 1.00 82.94 90 GLU A C 1
ATOM 721 O O . GLU A 1 90 ? 10.199 -1.118 -25.675 1.00 82.94 90 GLU A O 1
ATOM 726 N N . PHE A 1 91 ? 9.926 0.653 -24.307 1.00 87.94 91 PHE A N 1
ATOM 727 C CA . PHE A 1 91 ? 8.580 0.327 -23.841 1.00 87.94 91 PHE A CA 1
ATOM 728 C C . PHE A 1 91 ? 7.629 1.412 -24.332 1.00 87.94 91 PHE A C 1
ATOM 730 O O . PHE A 1 91 ? 7.898 2.595 -24.110 1.00 87.94 91 PHE A O 1
ATOM 737 N N . THR A 1 92 ? 6.526 1.021 -24.964 1.00 86.62 92 THR A N 1
ATOM 738 C CA . THR A 1 92 ? 5.466 1.955 -25.367 1.00 86.62 92 THR A CA 1
ATOM 739 C C . THR A 1 92 ? 4.498 2.231 -24.225 1.00 86.62 92 THR A C 1
ATOM 741 O O . THR A 1 92 ? 3.935 3.319 -24.155 1.00 86.62 92 THR A O 1
ATOM 744 N N . SER A 1 93 ? 4.331 1.266 -23.314 1.00 90.06 93 SER A N 1
ATOM 745 C CA . SER A 1 93 ? 3.444 1.382 -22.159 1.00 90.06 93 SER A CA 1
ATOM 746 C C . SER A 1 93 ? 4.201 1.609 -20.855 1.00 90.06 93 SER A C 1
ATOM 748 O O . SER A 1 93 ? 5.128 0.859 -20.522 1.00 90.06 93 SER A O 1
ATOM 750 N N . SER A 1 94 ? 3.739 2.560 -20.039 1.00 92.00 94 SER A N 1
ATOM 751 C CA . SER A 1 94 ? 4.220 2.685 -18.658 1.00 92.00 94 SER A CA 1
ATOM 752 C C . SER A 1 94 ? 3.801 1.487 -17.796 1.00 92.00 94 SER A C 1
ATOM 754 O O . SER A 1 94 ? 4.552 1.087 -16.911 1.00 92.00 94 SER A O 1
ATOM 756 N N . VAL A 1 95 ? 2.664 0.845 -18.103 1.00 93.06 95 VAL A N 1
ATOM 757 C CA . VAL A 1 95 ? 2.182 -0.370 -17.422 1.00 93.06 95 VAL A CA 1
ATOM 758 C C . VAL A 1 95 ? 3.146 -1.534 -17.655 1.00 93.06 95 VAL A C 1
ATOM 760 O O . VAL A 1 95 ? 3.592 -2.171 -16.698 1.00 93.06 95 VAL A O 1
ATOM 763 N N . THR A 1 96 ? 3.507 -1.795 -18.915 1.00 94.12 96 THR A N 1
ATOM 764 C CA . THR A 1 96 ? 4.459 -2.854 -19.285 1.00 94.12 96 THR A CA 1
ATOM 765 C C . THR A 1 96 ? 5.835 -2.589 -18.675 1.00 94.12 96 THR A C 1
ATOM 767 O O . THR A 1 96 ? 6.441 -3.495 -18.097 1.00 94.12 96 THR A O 1
ATOM 770 N N . TYR A 1 97 ? 6.314 -1.340 -18.743 1.00 95.75 97 TYR A N 1
ATOM 771 C CA . TYR A 1 97 ? 7.586 -0.945 -18.135 1.00 95.75 97 TYR A CA 1
ATOM 772 C C . TYR A 1 97 ? 7.576 -1.128 -16.613 1.00 95.75 97 TYR A C 1
ATOM 774 O O . TYR A 1 97 ? 8.519 -1.692 -16.051 1.00 95.75 97 TYR A O 1
ATOM 782 N N . PHE A 1 98 ? 6.497 -0.715 -15.943 1.00 97.31 98 PHE A N 1
ATOM 783 C CA . PHE A 1 98 ? 6.325 -0.931 -14.513 1.00 97.31 98 PHE A CA 1
ATOM 784 C C . PHE A 1 98 ? 6.381 -2.421 -14.174 1.00 97.31 98 PHE A C 1
ATOM 786 O O . PHE A 1 98 ? 7.173 -2.810 -13.317 1.00 97.31 98 PHE A O 1
ATOM 793 N N . LEU A 1 99 ? 5.597 -3.261 -14.861 1.00 97.12 99 LEU A N 1
ATOM 794 C CA . LEU A 1 99 ? 5.550 -4.699 -14.589 1.00 97.12 99 LEU A CA 1
ATOM 795 C C . LEU A 1 99 ? 6.927 -5.349 -14.783 1.00 97.12 99 LEU A C 1
ATOM 797 O O . LEU A 1 99 ? 7.336 -6.165 -13.960 1.00 97.12 99 LEU A O 1
ATOM 801 N N . TYR A 1 100 ? 7.675 -4.948 -15.814 1.00 97.75 100 TYR A N 1
ATOM 802 C CA . TYR A 1 100 ? 9.050 -5.401 -16.038 1.00 97.75 100 TYR A CA 1
ATOM 803 C C . TYR A 1 100 ? 9.968 -5.049 -14.862 1.00 97.75 100 TYR A C 1
ATOM 805 O O . TYR A 1 100 ? 10.650 -5.921 -14.314 1.00 97.75 100 TYR A O 1
ATOM 813 N N . MET A 1 101 ? 9.976 -3.781 -14.444 1.00 98.12 101 MET A N 1
ATOM 814 C CA . MET A 1 101 ? 10.833 -3.314 -13.353 1.00 98.12 101 MET A CA 1
ATOM 815 C C . MET A 1 101 ? 10.428 -3.922 -12.009 1.00 98.12 101 MET A C 1
ATOM 817 O O . MET A 1 101 ? 11.292 -4.308 -11.219 1.00 98.12 101 MET A O 1
ATOM 821 N N . TYR A 1 102 ? 9.128 -4.065 -11.768 1.00 98.44 102 TYR A N 1
ATOM 822 C CA . TYR A 1 102 ? 8.604 -4.652 -10.545 1.00 98.44 102 TYR A CA 1
ATOM 823 C C . TYR A 1 102 ? 8.871 -6.160 -10.478 1.00 98.44 102 TYR A C 1
ATOM 825 O O . TYR A 1 102 ? 9.288 -6.660 -9.435 1.00 98.44 102 TYR A O 1
ATOM 833 N N . ALA A 1 103 ? 8.752 -6.884 -11.596 1.00 98.25 103 ALA A N 1
ATOM 834 C CA . ALA A 1 103 ? 9.127 -8.293 -11.677 1.00 98.25 103 ALA A CA 1
ATOM 835 C C . ALA A 1 103 ? 10.624 -8.504 -11.403 1.00 98.25 103 ALA A C 1
ATOM 837 O O . ALA A 1 103 ? 10.985 -9.432 -10.682 1.00 98.25 103 ALA A O 1
ATOM 838 N N . ARG A 1 104 ? 11.506 -7.629 -11.911 1.00 97.81 104 ARG A N 1
ATOM 839 C CA . ARG A 1 104 ? 12.943 -7.672 -11.572 1.00 97.81 104 ARG A CA 1
ATOM 840 C C . ARG A 1 104 ? 13.169 -7.478 -10.079 1.00 97.81 104 ARG A C 1
ATOM 842 O O . ARG A 1 104 ? 13.849 -8.286 -9.457 1.00 97.81 104 ARG A O 1
ATOM 849 N N . TYR A 1 105 ? 12.549 -6.450 -9.510 1.00 97.88 105 TYR A N 1
ATOM 850 C CA . TYR A 1 105 ? 12.619 -6.171 -8.081 1.00 97.88 105 TYR A CA 1
ATOM 851 C C . TYR A 1 105 ? 12.143 -7.364 -7.230 1.00 97.88 105 TYR A C 1
ATOM 853 O O . TYR A 1 105 ? 12.838 -7.777 -6.305 1.00 97.88 105 TYR A O 1
ATOM 861 N N . LEU A 1 106 ? 11.000 -7.970 -7.563 1.00 97.44 106 LEU A N 1
ATOM 862 C CA . LEU A 1 106 ? 10.467 -9.120 -6.826 1.00 97.44 106 LEU A CA 1
ATOM 863 C C . LEU A 1 106 ? 11.278 -10.402 -7.035 1.00 97.44 106 LEU A C 1
ATOM 865 O O . LEU A 1 106 ? 11.371 -11.215 -6.115 1.00 97.44 106 LEU A O 1
ATOM 869 N N . ALA A 1 107 ? 11.883 -10.600 -8.210 1.00 96.00 107 ALA A N 1
ATOM 870 C CA . ALA A 1 107 ? 12.821 -11.699 -8.433 1.00 96.00 107 ALA A CA 1
ATOM 871 C C . ALA A 1 107 ? 14.032 -11.589 -7.493 1.00 96.00 107 ALA A C 1
ATOM 873 O O . ALA A 1 107 ? 14.430 -12.585 -6.882 1.00 96.00 107 ALA A O 1
ATOM 874 N N . ASP A 1 108 ? 14.562 -10.375 -7.337 1.00 93.31 108 ASP A N 1
ATOM 875 C CA . ASP A 1 108 ? 15.683 -10.088 -6.445 1.00 93.31 108 ASP A CA 1
ATOM 876 C C . ASP A 1 108 ? 15.283 -10.246 -4.970 1.00 93.31 108 ASP A C 1
ATOM 878 O O . ASP A 1 108 ? 16.008 -10.884 -4.207 1.00 93.31 108 ASP A O 1
ATOM 882 N N . GLU A 1 109 ? 14.099 -9.772 -4.568 1.00 92.69 109 GLU A N 1
ATOM 883 C CA . GLU A 1 109 ? 13.579 -9.976 -3.208 1.00 92.69 109 GLU A CA 1
ATOM 884 C C . GLU A 1 109 ? 13.344 -11.456 -2.886 1.00 92.69 109 GLU A C 1
ATOM 886 O O . GLU A 1 109 ? 13.718 -11.919 -1.807 1.00 92.69 109 GLU A O 1
ATOM 891 N N . LYS A 1 110 ? 12.786 -12.223 -3.832 1.00 92.00 110 LYS A N 1
ATOM 892 C CA . LYS A 1 110 ? 12.579 -13.669 -3.680 1.00 92.00 110 LYS A CA 1
ATOM 893 C C . LYS A 1 110 ? 13.915 -14.388 -3.481 1.00 92.00 110 LYS A C 1
ATOM 895 O O . LYS A 1 110 ? 14.037 -15.213 -2.580 1.00 92.00 110 LYS A O 1
ATOM 900 N N . ARG A 1 111 ? 14.937 -14.043 -4.272 1.00 8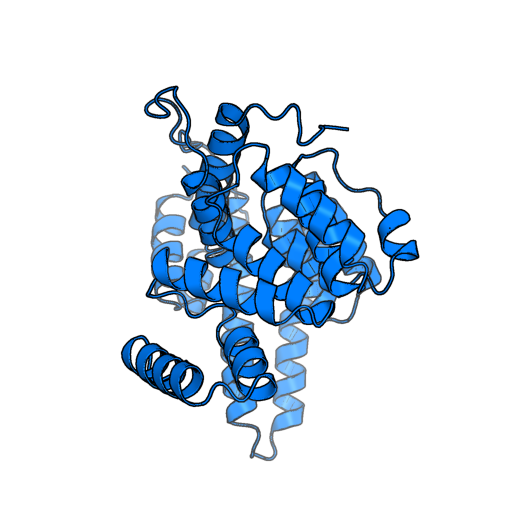8.56 111 ARG A N 1
ATOM 901 C CA . ARG A 1 111 ? 16.294 -14.591 -4.122 1.00 88.56 111 ARG A CA 1
ATOM 902 C C . ARG A 1 111 ? 16.916 -14.213 -2.776 1.00 88.56 111 ARG A C 1
ATOM 904 O O . ARG A 1 111 ? 17.445 -15.086 -2.094 1.00 88.56 111 ARG A O 1
ATOM 911 N N . ARG A 1 112 ? 16.819 -12.942 -2.377 1.00 85.81 112 ARG A N 1
ATOM 912 C CA . ARG A 1 112 ? 17.330 -12.442 -1.091 1.00 85.81 112 ARG A CA 1
ATOM 913 C C . ARG A 1 112 ? 16.702 -13.181 0.092 1.00 85.81 112 ARG A C 1
ATOM 915 O O . ARG A 1 112 ? 17.411 -13.532 1.029 1.00 85.81 112 ARG A O 1
ATOM 922 N N . SER A 1 113 ? 15.398 -13.458 0.030 1.00 84.50 113 SER A N 1
ATOM 923 C CA . SER A 1 113 ? 14.687 -14.214 1.066 1.00 84.50 113 SER A CA 1
ATOM 924 C C . SER A 1 113 ? 15.232 -15.639 1.231 1.00 84.50 113 SER A C 1
ATOM 926 O O . SER A 1 113 ? 15.449 -16.050 2.367 1.00 84.50 113 SER A O 1
ATOM 928 N N . TYR A 1 114 ? 15.515 -16.360 0.13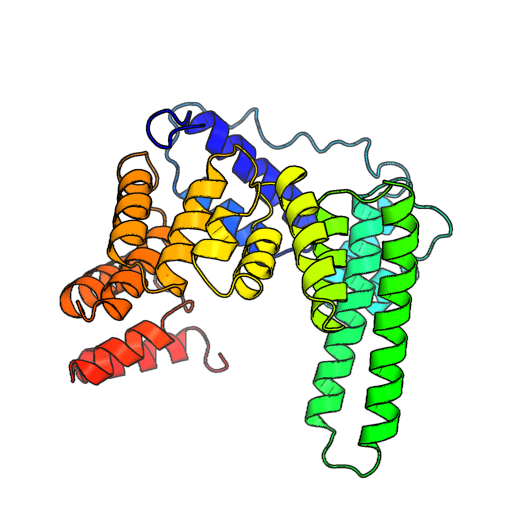6 1.00 82.38 114 TYR A N 1
ATOM 929 C CA . TYR A 1 114 ? 16.142 -17.691 0.198 1.00 82.38 114 TYR A CA 1
ATOM 930 C C . TYR A 1 114 ? 17.588 -17.639 0.710 1.00 82.38 114 TYR A C 1
ATOM 932 O O . TYR A 1 114 ? 17.997 -18.449 1.540 1.00 82.38 114 TYR A O 1
ATOM 940 N N . ASN A 1 115 ? 18.360 -16.640 0.276 1.00 79.56 115 ASN A N 1
ATOM 941 C CA . ASN A 1 115 ? 19.733 -16.463 0.743 1.00 79.56 115 ASN A CA 1
ATOM 942 C C . ASN A 1 115 ? 19.792 -16.222 2.262 1.00 79.56 115 ASN A C 1
ATOM 944 O O . ASN A 1 115 ? 20.715 -16.704 2.916 1.00 79.56 115 ASN A O 1
ATOM 948 N N . MET A 1 116 ? 18.823 -15.494 2.840 1.00 72.25 116 MET A N 1
ATOM 949 C CA . MET A 1 116 ? 18.771 -15.263 4.290 1.00 72.25 116 MET A CA 1
ATOM 950 C C . MET A 1 116 ? 18.507 -16.549 5.081 1.00 72.25 116 MET A C 1
ATOM 952 O O . MET A 1 116 ? 19.120 -16.739 6.128 1.00 72.25 116 MET A O 1
ATOM 956 N N . THR A 1 117 ? 17.658 -17.450 4.579 1.00 67.44 117 THR A N 1
ATOM 957 C CA . THR A 1 117 ? 17.424 -18.757 5.217 1.00 67.44 117 THR A CA 1
ATOM 958 C C . THR A 1 117 ? 18.635 -19.691 5.114 1.00 67.44 117 THR A C 1
ATOM 960 O O . THR A 1 117 ? 18.880 -20.467 6.035 1.00 67.44 117 THR A O 1
ATOM 963 N N . ASP A 1 118 ? 19.444 -19.554 4.059 1.00 61.78 118 ASP A N 1
ATOM 964 C CA . ASP A 1 118 ? 20.626 -20.393 3.796 1.00 61.78 118 ASP A CA 1
ATOM 965 C C . ASP A 1 118 ? 21.950 -19.820 4.358 1.00 61.78 118 ASP A C 1
ATOM 967 O O . ASP A 1 118 ? 23.017 -20.436 4.248 1.00 61.78 118 ASP A O 1
ATOM 971 N N . SER A 1 119 ? 21.907 -18.645 5.003 1.00 57.97 119 SER A N 1
ATOM 972 C CA . SER A 1 119 ? 23.076 -17.892 5.498 1.00 57.97 119 SER A CA 1
ATOM 973 C C . SER A 1 119 ? 23.816 -18.528 6.691 1.00 57.97 119 SER A C 1
ATOM 975 O O . SER A 1 119 ? 24.746 -17.931 7.230 1.00 57.97 119 SER A O 1
ATOM 977 N N . PHE A 1 120 ? 23.493 -19.768 7.070 1.00 55.50 120 PHE A N 1
ATOM 978 C CA . PHE A 1 120 ? 24.266 -20.573 8.028 1.00 55.50 120 PHE A CA 1
ATOM 979 C C . PHE A 1 120 ? 25.619 -21.073 7.469 1.00 55.50 120 PHE A C 1
ATOM 981 O O . PHE A 1 120 ? 26.316 -21.841 8.132 1.00 55.50 120 PHE A O 1
ATOM 988 N N . THR A 1 121 ? 26.024 -20.647 6.265 1.00 57.97 121 THR A N 1
ATOM 989 C CA . THR A 1 121 ? 27.279 -21.052 5.610 1.00 57.97 121 THR A CA 1
ATOM 990 C C . THR A 1 121 ? 28.226 -19.868 5.365 1.00 57.97 121 THR A C 1
ATOM 992 O O . THR A 1 121 ? 27.811 -18.723 5.199 1.00 57.97 121 THR A O 1
ATOM 995 N N . SER A 1 122 ? 29.536 -20.147 5.313 1.00 57.09 122 SER A N 1
ATOM 996 C CA . SER A 1 122 ? 30.661 -19.187 5.233 1.00 57.09 122 SER A CA 1
ATOM 997 C C . SER A 1 122 ? 30.695 -18.263 3.986 1.00 57.09 122 SER A C 1
ATOM 999 O O . SER A 1 122 ? 31.692 -17.575 3.766 1.00 57.09 122 SER A O 1
ATOM 1001 N N . MET A 1 123 ? 29.641 -18.229 3.162 1.00 59.69 123 MET A N 1
ATOM 1002 C CA . MET A 1 123 ? 29.554 -17.485 1.893 1.00 59.69 123 MET A CA 1
ATOM 1003 C C . MET A 1 123 ? 28.770 -16.159 1.967 1.00 59.69 123 MET A C 1
ATOM 1005 O O . MET A 1 123 ? 28.634 -15.473 0.950 1.00 59.69 123 MET A O 1
ATOM 1009 N N . GLY A 1 124 ? 28.289 -15.755 3.149 1.00 62.59 124 GLY A N 1
ATOM 1010 C CA . GLY A 1 124 ? 27.374 -14.615 3.321 1.00 62.59 124 GLY A CA 1
ATOM 1011 C C . GLY A 1 124 ? 27.853 -13.277 2.731 1.00 62.59 124 GLY A C 1
ATOM 1012 O O . GLY A 1 124 ? 27.073 -12.573 2.095 1.00 62.59 124 GLY A O 1
ATOM 1013 N N . ALA A 1 125 ? 29.142 -12.936 2.844 1.00 68.06 125 ALA A N 1
ATOM 1014 C CA . ALA A 1 125 ? 29.657 -11.643 2.371 1.00 68.06 125 ALA A CA 1
ATOM 1015 C C . ALA A 1 125 ? 29.611 -11.477 0.835 1.00 68.06 125 ALA A C 1
ATOM 1017 O O . ALA A 1 125 ? 29.310 -10.393 0.335 1.00 68.06 125 ALA A O 1
ATOM 1018 N N . SER A 1 126 ? 29.874 -12.545 0.070 1.00 73.38 126 SER A N 1
ATOM 1019 C CA . SER A 1 126 ? 29.824 -12.493 -1.400 1.00 73.38 126 SER A CA 1
ATOM 1020 C C . SER A 1 126 ? 28.392 -12.363 -1.915 1.00 73.38 126 SER A C 1
ATOM 1022 O O . SER A 1 126 ? 28.158 -11.697 -2.920 1.00 73.38 126 SER A O 1
ATOM 1024 N N . VAL A 1 127 ? 27.439 -12.996 -1.227 1.00 75.06 127 VAL A N 1
ATOM 1025 C CA . VAL A 1 127 ? 26.020 -12.982 -1.596 1.00 75.06 127 VAL A CA 1
ATOM 1026 C C . VAL A 1 127 ? 25.409 -11.601 -1.345 1.00 75.06 127 VAL A C 1
ATOM 1028 O O . VAL A 1 127 ? 24.745 -11.058 -2.225 1.00 75.06 127 VAL A O 1
ATOM 1031 N N . ILE A 1 128 ? 25.728 -10.981 -0.203 1.00 75.19 128 ILE A N 1
ATOM 1032 C CA . ILE A 1 128 ? 25.289 -9.616 0.134 1.00 75.19 128 ILE A CA 1
ATOM 1033 C C . ILE A 1 128 ? 25.780 -8.597 -0.907 1.00 75.19 128 ILE A C 1
ATOM 1035 O O . ILE A 1 128 ? 25.022 -7.722 -1.328 1.00 75.19 128 ILE A O 1
ATOM 1039 N N . ASN A 1 129 ? 27.032 -8.720 -1.362 1.00 79.50 129 ASN A N 1
ATOM 1040 C CA . ASN A 1 129 ? 27.591 -7.828 -2.383 1.00 79.50 129 ASN A CA 1
ATOM 1041 C C . ASN A 1 129 ? 26.863 -7.941 -3.732 1.00 79.50 129 ASN A C 1
ATOM 1043 O O . ASN A 1 129 ? 26.651 -6.931 -4.404 1.00 79.50 129 ASN A O 1
ATOM 1047 N N . ASP A 1 130 ? 26.468 -9.154 -4.116 1.00 84.75 130 ASP A N 1
ATOM 1048 C CA . ASP A 1 130 ? 25.755 -9.432 -5.364 1.00 84.75 130 ASP A CA 1
ATOM 1049 C C . ASP A 1 130 ? 24.304 -8.901 -5.324 1.00 84.75 130 ASP A C 1
ATOM 1051 O O . ASP A 1 130 ? 23.833 -8.279 -6.280 1.00 84.75 130 ASP A O 1
ATOM 1055 N N . ASP A 1 131 ? 23.616 -9.052 -4.187 1.00 86.00 131 ASP A N 1
ATOM 1056 C CA . ASP A 1 131 ? 22.274 -8.488 -3.973 1.00 86.00 131 ASP A CA 1
ATOM 1057 C C . ASP A 1 131 ? 22.297 -6.949 -3.992 1.00 86.00 131 ASP A C 1
ATOM 1059 O O . ASP A 1 131 ? 21.469 -6.317 -4.656 1.00 86.00 131 ASP A O 1
ATOM 1063 N N . LEU A 1 132 ? 23.298 -6.332 -3.352 1.00 87.88 132 LEU A N 1
ATOM 1064 C CA . LEU A 1 132 ? 23.488 -4.879 -3.378 1.00 87.88 132 LEU A CA 1
ATOM 1065 C C . LEU A 1 132 ? 23.790 -4.353 -4.792 1.00 87.88 132 LEU A C 1
ATOM 1067 O O . LEU A 1 132 ? 23.340 -3.266 -5.164 1.00 87.88 132 LEU A O 1
ATOM 1071 N N . ALA A 1 133 ? 24.561 -5.095 -5.590 1.00 91.12 133 ALA A N 1
ATOM 1072 C CA . ALA A 1 133 ? 24.870 -4.709 -6.963 1.00 91.12 133 ALA A CA 1
ATOM 1073 C C . ALA A 1 133 ? 23.603 -4.653 -7.831 1.00 91.12 133 ALA A C 1
ATOM 1075 O O . ALA A 1 133 ? 23.405 -3.681 -8.561 1.00 91.12 133 ALA A O 1
ATOM 1076 N N . ARG A 1 134 ? 22.709 -5.641 -7.704 1.00 92.06 134 ARG A N 1
ATOM 1077 C CA . ARG A 1 134 ? 21.451 -5.697 -8.467 1.00 92.06 134 ARG A CA 1
ATOM 1078 C C . ARG A 1 134 ? 20.509 -4.540 -8.164 1.00 92.06 134 ARG A C 1
ATOM 1080 O O . ARG A 1 134 ? 20.056 -3.864 -9.089 1.00 92.06 134 ARG A O 1
ATOM 1087 N N . ILE A 1 135 ? 20.281 -4.237 -6.886 1.00 94.19 135 ILE A N 1
ATOM 1088 C CA . ILE A 1 135 ? 19.409 -3.114 -6.519 1.00 94.19 135 ILE A CA 1
ATOM 1089 C C . ILE A 1 135 ? 19.987 -1.759 -6.971 1.00 94.19 135 ILE A C 1
ATOM 1091 O O . ILE A 1 135 ? 19.241 -0.867 -7.379 1.00 94.19 135 ILE A O 1
ATOM 1095 N N . LYS A 1 136 ? 21.321 -1.609 -7.012 1.00 95.56 136 LYS A N 1
ATOM 1096 C CA . LYS A 1 136 ? 21.982 -0.422 -7.588 1.00 95.56 136 LYS A CA 1
ATOM 1097 C C . LYS A 1 136 ? 21.782 -0.301 -9.103 1.00 95.56 136 LYS A C 1
ATOM 1099 O O . LYS A 1 136 ? 21.689 0.822 -9.608 1.00 95.56 136 LYS A O 1
ATOM 1104 N N . VAL A 1 137 ? 21.688 -1.420 -9.825 1.00 96.44 137 VAL A N 1
ATOM 1105 C CA . VAL A 1 137 ? 21.332 -1.414 -11.253 1.00 96.44 137 VAL A CA 1
ATOM 1106 C C . VAL A 1 137 ? 19.903 -0.897 -11.437 1.00 96.44 137 VAL A C 1
ATOM 1108 O O . VAL A 1 137 ? 19.705 0.051 -12.196 1.00 96.44 137 VAL A O 1
ATOM 1111 N N . LEU A 1 138 ? 18.937 -1.420 -10.668 1.00 96.62 138 LEU A N 1
ATOM 1112 C CA . LEU A 1 138 ? 17.549 -0.929 -10.688 1.00 96.62 138 LEU A CA 1
ATOM 1113 C C . LEU A 1 138 ? 17.470 0.573 -10.387 1.00 96.62 138 LEU A C 1
ATOM 1115 O O . LEU A 1 138 ? 16.808 1.313 -11.115 1.00 96.62 138 LEU A O 1
ATOM 1119 N N . LYS A 1 139 ? 18.206 1.044 -9.369 1.00 98.00 139 LYS A N 1
ATOM 1120 C CA . LYS A 1 139 ? 18.297 2.474 -9.039 1.00 98.00 139 LYS A CA 1
ATOM 1121 C C . LYS A 1 139 ? 18.793 3.302 -10.225 1.00 98.00 139 LYS A C 1
ATOM 1123 O O . LYS A 1 139 ? 18.225 4.350 -10.514 1.00 98.00 139 LYS A O 1
ATOM 1128 N N . THR A 1 140 ? 19.853 2.862 -10.900 1.00 98.00 140 THR A N 1
ATOM 1129 C CA . THR A 1 140 ? 20.457 3.599 -12.024 1.00 98.00 140 THR A CA 1
ATOM 1130 C C . THR A 1 140 ? 19.492 3.730 -13.204 1.00 98.00 140 THR A C 1
ATOM 1132 O O . THR A 1 140 ? 19.346 4.819 -13.767 1.00 98.00 140 THR A O 1
ATOM 1135 N N . GLU A 1 141 ? 18.797 2.649 -13.559 1.00 96.50 141 GLU A N 1
ATOM 1136 C CA . GLU A 1 141 ? 17.819 2.650 -14.652 1.00 96.50 141 GLU A CA 1
ATOM 1137 C C . GLU A 1 141 ? 16.616 3.555 -14.338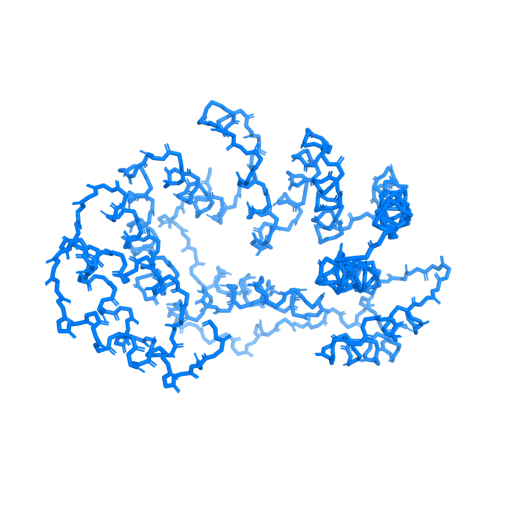 1.00 96.50 141 GLU A C 1
ATOM 1139 O O . GLU A 1 141 ? 16.285 4.439 -15.135 1.00 96.50 141 GLU A O 1
ATOM 1144 N N . LEU A 1 142 ? 16.027 3.423 -13.141 1.00 97.88 142 LEU A N 1
ATOM 1145 C CA . LEU A 1 142 ? 14.913 4.270 -12.697 1.00 97.88 142 LEU A CA 1
ATOM 1146 C C . LEU A 1 142 ? 15.328 5.743 -12.582 1.00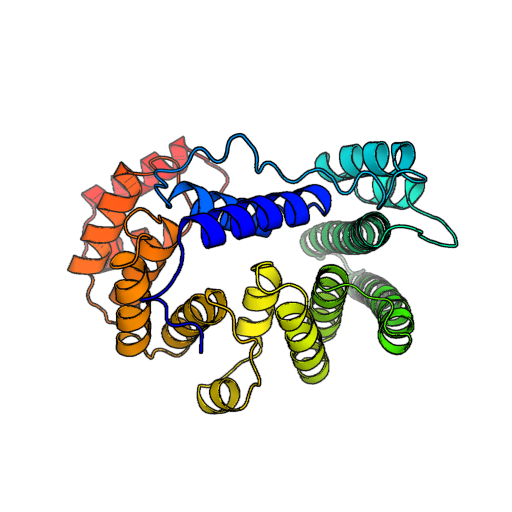 97.88 142 LEU A C 1
ATOM 1148 O O . LEU A 1 142 ? 14.620 6.615 -13.077 1.00 97.88 142 LEU A O 1
ATOM 1152 N N . SER A 1 143 ? 16.511 6.032 -12.034 1.00 98.12 143 SER A N 1
ATOM 1153 C CA . SER A 1 143 ? 17.066 7.391 -11.954 1.00 98.12 143 SER A CA 1
ATOM 1154 C C . SER A 1 143 ? 17.230 8.041 -13.332 1.00 98.12 143 SER A C 1
ATOM 1156 O O . SER A 1 143 ? 16.977 9.237 -13.500 1.00 98.12 143 SER A O 1
ATOM 1158 N N . THR A 1 144 ? 17.643 7.264 -14.336 1.00 97.38 144 THR A N 1
ATOM 1159 C CA . THR A 1 144 ? 17.817 7.766 -15.705 1.00 97.38 144 THR A CA 1
ATOM 1160 C C . THR A 1 144 ? 16.479 8.193 -16.302 1.00 97.38 144 THR A C 1
ATOM 1162 O O . THR A 1 144 ? 16.382 9.289 -16.855 1.00 97.38 144 THR A O 1
ATOM 1165 N N . LYS A 1 145 ? 15.438 7.369 -16.145 1.00 96.69 145 LYS A N 1
ATOM 1166 C CA . LYS A 1 145 ? 14.074 7.681 -16.591 1.00 96.69 145 LYS A CA 1
ATOM 1167 C C . LYS A 1 145 ? 13.441 8.824 -15.788 1.00 96.69 145 LYS A C 1
ATOM 1169 O O . LYS A 1 145 ? 12.817 9.706 -16.375 1.00 96.69 145 LYS A O 1
ATOM 1174 N N . HIS A 1 146 ? 13.663 8.869 -14.472 1.00 98.06 146 HIS A N 1
ATOM 1175 C CA . HIS A 1 146 ? 13.172 9.937 -13.589 1.00 98.06 146 HIS A CA 1
ATOM 1176 C C . HIS A 1 146 ? 13.703 11.308 -14.010 1.00 98.06 146 HIS A C 1
ATOM 1178 O O . HIS A 1 146 ? 12.933 12.248 -14.180 1.00 98.06 146 HIS A O 1
ATOM 1184 N N . ARG A 1 147 ? 15.005 11.405 -14.307 1.00 97.56 147 ARG A N 1
ATOM 1185 C CA . ARG A 1 147 ? 15.641 12.645 -14.787 1.00 97.56 147 ARG A CA 1
ATOM 1186 C C . ARG A 1 147 ? 15.050 13.155 -16.100 1.00 97.56 147 ARG A C 1
ATOM 1188 O O . ARG A 1 147 ? 15.013 14.362 -16.326 1.00 97.56 147 ARG A O 1
ATOM 1195 N N . LYS A 1 148 ? 14.597 12.240 -16.958 1.00 97.00 148 LYS A N 1
ATOM 1196 C CA . LYS A 1 148 ? 13.910 12.554 -18.216 1.00 97.00 148 LYS A CA 1
ATOM 1197 C C . LYS A 1 148 ? 12.408 12.812 -18.038 1.00 97.00 148 LYS A C 1
ATOM 1199 O O . LYS A 1 148 ? 11.754 13.162 -19.011 1.00 97.00 148 LYS A O 1
ATOM 1204 N N . LYS A 1 149 ? 11.875 12.682 -16.815 1.00 96.25 149 LYS A N 1
ATOM 1205 C CA . LYS A 1 149 ? 10.441 12.769 -16.487 1.00 96.25 149 LYS A CA 1
ATOM 1206 C C . LYS A 1 149 ? 9.588 11.747 -17.248 1.00 96.25 149 LYS A C 1
ATOM 1208 O O . LYS A 1 149 ? 8.467 12.036 -17.641 1.00 96.25 149 LYS A O 1
ATOM 1213 N N . GLU A 1 150 ? 10.135 10.549 -17.443 1.00 95.25 150 GLU A N 1
ATOM 1214 C CA . GLU A 1 150 ? 9.486 9.441 -18.162 1.00 95.25 150 GLU A CA 1
ATOM 1215 C C . GLU A 1 150 ? 8.854 8.398 -17.215 1.00 95.25 150 GLU A C 1
ATOM 1217 O O . GLU A 1 150 ? 8.434 7.338 -17.670 1.00 95.25 150 GLU A O 1
ATOM 1222 N N . LEU A 1 151 ? 8.835 8.645 -15.898 1.00 96.44 151 LEU A N 1
ATOM 1223 C CA . LEU A 1 151 ? 8.208 7.749 -14.919 1.00 96.44 151 LEU A CA 1
ATOM 1224 C C . LEU A 1 151 ? 6.789 8.219 -14.584 1.00 96.44 151 LEU A C 1
ATOM 1226 O O . LEU A 1 151 ? 6.613 9.382 -14.220 1.00 96.44 151 LEU A O 1
ATOM 1230 N N . ASP A 1 152 ? 5.821 7.301 -14.662 1.00 95.69 152 ASP A N 1
ATOM 1231 C CA . ASP A 1 152 ? 4.475 7.495 -14.108 1.00 95.69 152 ASP A CA 1
ATOM 1232 C C . ASP A 1 152 ? 4.477 7.339 -12.573 1.00 95.69 152 ASP A C 1
ATOM 1234 O O . ASP A 1 152 ? 5.489 6.955 -11.971 1.00 95.69 152 ASP A O 1
ATOM 1238 N N . GLY A 1 153 ? 3.349 7.632 -11.917 1.00 97.38 153 GLY A N 1
ATOM 1239 C CA . GLY A 1 153 ? 3.251 7.578 -10.454 1.00 97.38 153 GLY A CA 1
ATOM 1240 C C . GLY A 1 153 ? 3.559 6.201 -9.858 1.00 97.38 153 GLY A C 1
ATOM 1241 O O . GLY A 1 153 ? 4.161 6.115 -8.786 1.00 97.38 153 GLY A O 1
ATOM 1242 N N . PHE A 1 154 ? 3.256 5.114 -10.572 1.00 98.06 154 PHE A N 1
ATOM 1243 C CA . PHE A 1 154 ? 3.598 3.758 -10.139 1.00 98.06 154 PHE A CA 1
ATOM 1244 C C . PHE A 1 154 ? 5.101 3.490 -10.248 1.00 98.06 154 PHE A C 1
ATOM 1246 O O . PHE A 1 154 ? 5.712 2.955 -9.322 1.00 98.06 154 PHE A O 1
ATOM 1253 N N . CYS A 1 155 ? 5.745 3.899 -11.340 1.00 98.31 155 CYS A N 1
ATOM 1254 C CA . CYS A 1 155 ? 7.193 3.791 -11.446 1.00 98.31 155 CYS A CA 1
ATOM 1255 C C . CYS A 1 155 ? 7.928 4.685 -10.439 1.00 98.31 155 CYS A C 1
ATOM 1257 O O . CYS A 1 155 ? 8.977 4.279 -9.934 1.00 98.31 155 CYS A O 1
ATOM 1259 N N . LEU A 1 156 ? 7.391 5.867 -10.120 1.00 98.69 156 LEU A N 1
ATOM 1260 C CA . LEU A 1 156 ? 7.898 6.715 -9.038 1.00 98.69 156 LEU A CA 1
ATOM 1261 C C . LEU A 1 156 ? 7.786 6.005 -7.686 1.00 98.69 156 LEU A C 1
ATOM 1263 O O . LEU A 1 156 ? 8.762 5.980 -6.939 1.00 98.69 156 LEU A O 1
ATOM 1267 N N . TYR A 1 157 ? 6.657 5.348 -7.402 1.00 98.69 157 TYR A N 1
ATOM 1268 C CA . TYR A 1 157 ? 6.508 4.502 -6.215 1.00 98.69 157 TYR A CA 1
ATOM 1269 C C . TYR A 1 157 ? 7.614 3.439 -6.128 1.00 98.69 157 TYR A C 1
ATOM 1271 O O . TYR A 1 157 ? 8.327 3.371 -5.124 1.00 98.69 157 TYR A O 1
ATOM 1279 N N . LEU A 1 158 ? 7.820 2.657 -7.194 1.00 98.69 158 LEU A N 1
ATOM 1280 C CA . LEU A 1 158 ? 8.860 1.624 -7.211 1.00 98.69 158 LEU A CA 1
ATOM 1281 C C . LEU A 1 158 ? 10.262 2.224 -7.043 1.00 98.69 158 LEU A C 1
ATOM 1283 O O . LEU A 1 158 ? 11.107 1.650 -6.354 1.00 98.69 158 LEU A O 1
ATOM 1287 N N . TYR A 1 159 ? 10.517 3.391 -7.636 1.00 98.75 159 TYR A N 1
ATOM 1288 C CA . TYR A 1 159 ? 11.782 4.092 -7.455 1.00 98.75 159 TYR A CA 1
ATOM 1289 C C . TYR A 1 159 ? 11.991 4.522 -5.998 1.00 98.75 159 TYR A C 1
ATOM 1291 O O . TYR A 1 159 ? 13.070 4.288 -5.453 1.00 98.75 159 TYR A O 1
ATOM 1299 N N . GLY A 1 160 ? 10.954 5.039 -5.337 1.00 98.69 160 GLY A N 1
ATOM 1300 C CA . GLY A 1 160 ? 10.960 5.333 -3.905 1.00 98.69 160 GLY A CA 1
ATOM 1301 C C . GLY A 1 160 ? 11.287 4.109 -3.044 1.00 98.69 160 GLY A C 1
ATOM 1302 O O . GLY A 1 160 ? 12.163 4.183 -2.182 1.00 98.69 160 GLY A O 1
ATOM 1303 N N . VAL A 1 161 ? 10.668 2.957 -3.331 1.00 98.38 161 VAL A N 1
ATOM 1304 C CA . VAL A 1 161 ? 10.954 1.676 -2.651 1.00 98.38 161 VAL A CA 1
ATOM 1305 C C . VAL A 1 161 ? 12.423 1.267 -2.818 1.00 98.38 161 VAL A C 1
ATOM 1307 O O . VAL A 1 161 ? 13.088 0.896 -1.846 1.00 98.38 161 VAL A O 1
ATOM 1310 N N . VAL A 1 162 ? 12.961 1.363 -4.038 1.00 98.38 162 VAL A N 1
ATOM 1311 C CA . VAL A 1 162 ? 14.369 1.046 -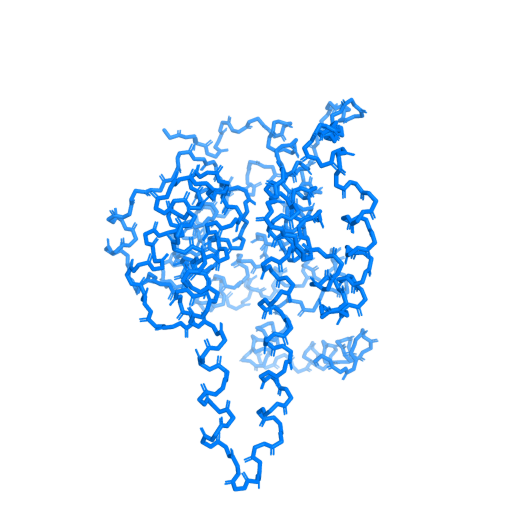4.332 1.00 98.38 162 VAL A CA 1
ATOM 1312 C C . VAL A 1 162 ? 15.322 1.991 -3.592 1.00 98.38 162 VAL A C 1
ATOM 1314 O O . VAL A 1 162 ? 16.314 1.533 -3.023 1.00 98.38 162 VAL A O 1
ATOM 1317 N N . LEU A 1 163 ? 15.027 3.294 -3.559 1.00 98.50 163 LEU A N 1
ATOM 1318 C CA . LEU A 1 163 ? 15.818 4.286 -2.824 1.00 98.50 163 LEU A CA 1
ATOM 1319 C C . LEU A 1 163 ? 15.807 4.018 -1.317 1.00 98.50 163 LEU A C 1
ATOM 1321 O O . LEU A 1 163 ? 16.865 4.037 -0.691 1.00 98.50 163 LEU A O 1
ATOM 1325 N N . LYS A 1 164 ? 14.638 3.705 -0.749 1.00 97.81 164 LYS A N 1
ATOM 1326 C CA . LYS A 1 164 ? 14.490 3.375 0.673 1.00 97.81 164 LYS A CA 1
ATOM 1327 C C . LYS A 1 164 ? 15.294 2.132 1.052 1.00 97.81 164 LYS A C 1
ATOM 1329 O O . LYS A 1 164 ? 16.000 2.144 2.052 1.00 97.81 164 LYS A O 1
ATOM 1334 N N . LYS A 1 165 ? 15.272 1.082 0.227 1.00 95.56 165 LYS A N 1
ATOM 1335 C CA . LYS A 1 165 ? 16.116 -0.109 0.444 1.00 95.56 165 LYS A CA 1
ATOM 1336 C C . LYS A 1 165 ? 17.618 0.162 0.356 1.00 95.56 165 LYS A C 1
ATOM 1338 O O . LYS A 1 165 ? 18.401 -0.604 0.908 1.00 95.56 165 LYS A O 1
ATOM 1343 N N . LEU A 1 166 ? 18.016 1.212 -0.356 1.00 96.12 166 LEU A N 1
ATOM 1344 C CA . LEU A 1 166 ? 19.396 1.691 -0.430 1.00 96.12 166 LEU A CA 1
ATOM 1345 C C . LEU A 1 166 ? 19.740 2.705 0.674 1.00 96.12 166 LEU A C 1
ATOM 1347 O O . LEU A 1 166 ? 20.815 3.297 0.614 1.00 96.12 166 LEU A O 1
ATOM 1351 N N . ASP A 1 167 ? 18.845 2.910 1.645 1.00 96.94 167 ASP A N 1
ATOM 1352 C CA . ASP A 1 167 ? 18.979 3.870 2.748 1.00 96.94 167 ASP A CA 1
ATOM 1353 C C . ASP A 1 167 ? 19.114 5.339 2.290 1.00 96.94 167 ASP A C 1
ATOM 1355 O O . ASP A 1 167 ? 19.613 6.217 2.991 1.00 96.94 167 ASP A O 1
ATOM 1359 N N . LEU A 1 168 ? 18.629 5.649 1.082 1.00 97.88 168 LEU A N 1
ATOM 1360 C CA . LEU A 1 168 ? 18.604 7.003 0.522 1.00 97.88 168 LEU A CA 1
ATOM 1361 C C . LEU A 1 168 ? 17.302 7.714 0.909 1.00 97.88 168 LEU A C 1
ATOM 1363 O O . LEU A 1 168 ? 16.514 8.116 0.054 1.00 97.88 168 LEU A O 1
ATOM 1367 N N . LEU A 1 169 ? 17.062 7.850 2.216 1.00 97.62 169 LEU A N 1
ATOM 1368 C CA . LEU A 1 169 ? 15.745 8.190 2.771 1.00 97.62 169 LEU A CA 1
ATOM 1369 C C . LEU A 1 169 ? 15.208 9.547 2.294 1.00 97.62 169 LEU A C 1
ATOM 1371 O O . LEU A 1 169 ? 14.054 9.641 1.897 1.00 97.62 169 LEU A O 1
ATOM 1375 N N . LYS A 1 170 ? 16.048 10.591 2.245 1.00 96.94 170 LYS A N 1
ATOM 1376 C CA . LYS A 1 170 ? 15.625 11.927 1.777 1.00 96.94 170 LYS A CA 1
ATOM 1377 C C . LYS A 1 170 ? 15.215 11.931 0.302 1.00 96.94 170 LYS A C 1
ATOM 1379 O O . LYS A 1 170 ? 14.231 12.568 -0.063 1.00 96.94 170 LYS A O 1
ATOM 1384 N N . GLU A 1 171 ? 15.970 11.227 -0.544 1.00 97.94 171 GLU A N 1
ATOM 1385 C CA . GLU A 1 171 ? 15.625 11.070 -1.963 1.00 97.94 171 GLU A CA 1
ATOM 1386 C C . GLU A 1 171 ? 14.333 10.259 -2.107 1.00 97.94 171 GLU A C 1
ATOM 1388 O O . GLU A 1 171 ? 13.457 10.646 -2.879 1.00 97.94 171 GLU A O 1
ATOM 1393 N N . ALA A 1 172 ? 14.188 9.182 -1.324 1.00 98.50 172 ALA A N 1
ATOM 1394 C CA . ALA A 1 172 ? 12.987 8.356 -1.305 1.00 98.50 172 ALA A CA 1
ATOM 1395 C C . ALA A 1 172 ? 11.744 9.172 -0.923 1.00 98.50 172 ALA A C 1
ATOM 1397 O O . ALA A 1 172 ? 10.744 9.094 -1.630 1.00 98.50 172 ALA A O 1
ATOM 1398 N N . THR A 1 173 ? 11.815 10.008 0.121 1.00 98.38 173 THR A N 1
ATOM 1399 C CA . THR A 1 173 ? 10.712 10.894 0.529 1.00 98.38 173 THR A CA 1
ATOM 1400 C C . THR A 1 173 ? 10.285 11.814 -0.611 1.00 98.38 173 THR A C 1
ATOM 1402 O O . THR A 1 173 ? 9.098 11.894 -0.913 1.00 98.38 173 THR A O 1
ATOM 1405 N N . ASN A 1 174 ? 11.232 12.471 -1.290 1.00 98.06 174 ASN A N 1
ATOM 1406 C CA . ASN A 1 174 ? 10.914 13.382 -2.394 1.00 98.06 174 ASN A CA 1
ATOM 1407 C C . ASN A 1 174 ? 10.242 12.654 -3.568 1.00 98.06 174 ASN A C 1
ATOM 1409 O O . ASN A 1 174 ? 9.226 13.113 -4.082 1.00 98.06 174 ASN A O 1
ATOM 1413 N N . VAL A 1 175 ? 10.772 11.492 -3.956 1.00 98.56 175 VAL A N 1
ATOM 1414 C CA . VAL A 1 175 ? 10.222 10.687 -5.056 1.00 98.56 175 VAL A CA 1
ATOM 1415 C C . VAL A 1 175 ? 8.845 10.115 -4.703 1.00 98.56 175 VAL A C 1
ATOM 1417 O O . VAL A 1 175 ? 7.952 10.104 -5.546 1.00 98.56 175 VAL A O 1
ATOM 1420 N N . LEU A 1 176 ? 8.635 9.670 -3.461 1.00 98.62 176 LEU A N 1
ATOM 1421 C CA . LEU A 1 176 ? 7.331 9.186 -2.999 1.00 98.62 176 LEU A CA 1
ATOM 1422 C C . LEU A 1 176 ? 6.307 10.319 -2.904 1.00 98.62 176 LEU A C 1
ATOM 1424 O O . LEU A 1 176 ? 5.139 10.101 -3.218 1.00 98.62 176 LEU A O 1
ATOM 1428 N N . LEU A 1 177 ? 6.734 11.536 -2.549 1.00 98.44 177 LEU A N 1
ATOM 1429 C CA . LEU A 1 177 ? 5.887 12.721 -2.656 1.00 98.44 177 LEU A CA 1
ATOM 1430 C C . LEU A 1 177 ? 5.471 12.959 -4.110 1.00 98.44 177 LEU A C 1
ATOM 1432 O O . LEU A 1 177 ? 4.285 13.144 -4.364 1.00 98.44 177 LEU A O 1
ATOM 1436 N N . GLU A 1 178 ? 6.390 12.902 -5.076 1.00 98.50 178 GLU A N 1
ATOM 1437 C CA . GLU A 1 178 ? 6.028 12.982 -6.501 1.00 98.50 178 GLU A CA 1
ATOM 1438 C C . GLU A 1 178 ? 5.024 11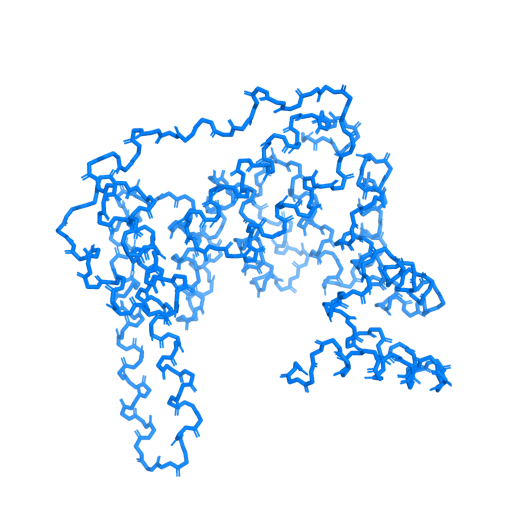.882 -6.894 1.00 98.50 178 GLU A C 1
ATOM 1440 O O . GLU A 1 178 ? 4.030 12.176 -7.561 1.00 98.50 178 GLU A O 1
ATOM 1445 N N . ALA A 1 179 ? 5.232 10.647 -6.423 1.00 98.50 179 ALA A N 1
ATOM 1446 C CA . ALA A 1 179 ? 4.349 9.513 -6.693 1.00 98.50 179 ALA A CA 1
ATOM 1447 C C . ALA A 1 179 ? 2.915 9.763 -6.203 1.00 98.50 179 ALA A C 1
ATOM 1449 O O . ALA A 1 179 ? 1.978 9.617 -6.982 1.00 98.50 179 ALA A O 1
ATOM 1450 N N . VAL A 1 180 ? 2.729 10.201 -4.950 1.00 98.38 180 VAL A N 1
ATOM 1451 C CA . VAL A 1 180 ? 1.381 10.449 -4.402 1.00 98.38 180 VAL A CA 1
ATOM 1452 C C . VAL A 1 180 ? 0.691 11.658 -5.032 1.00 98.38 180 VAL A C 1
ATOM 1454 O O . VAL A 1 180 ? -0.534 11.731 -5.005 1.00 98.38 180 VAL A O 1
ATOM 1457 N N . HIS A 1 181 ? 1.435 12.611 -5.607 1.00 98.06 181 HIS A N 1
ATOM 1458 C CA . HIS A 1 181 ? 0.825 13.698 -6.380 1.00 98.06 181 HIS A CA 1
ATOM 1459 C C . HIS A 1 181 ? 0.331 13.233 -7.747 1.00 98.06 181 HIS A C 1
ATOM 1461 O O . HIS A 1 181 ? -0.695 13.736 -8.200 1.00 98.06 181 HIS A O 1
ATOM 1467 N N . GLN A 1 182 ? 1.050 12.316 -8.401 1.00 97.06 182 GLN A N 1
ATOM 1468 C CA . GLN A 1 182 ? 0.628 11.767 -9.689 1.00 97.06 182 GLN A CA 1
ATOM 1469 C C . GLN A 1 182 ? -0.490 10.735 -9.534 1.00 97.06 182 GLN A C 1
ATOM 1471 O O . GLN A 1 182 ? -1.466 10.799 -10.269 1.00 97.06 182 GLN A O 1
ATOM 1476 N N . GLU A 1 183 ? -0.374 9.835 -8.554 1.00 96.44 183 GLU A N 1
ATOM 1477 C CA . GLU A 1 183 ? -1.308 8.726 -8.327 1.00 96.44 183 GLU A CA 1
ATOM 1478 C C . GLU A 1 183 ? -1.777 8.676 -6.860 1.00 96.44 183 GLU A C 1
ATOM 1480 O O . GLU A 1 183 ? -1.369 7.796 -6.092 1.00 96.44 183 GLU A O 1
ATOM 1485 N N . PRO A 1 184 ? -2.654 9.606 -6.423 1.00 96.69 184 PRO A N 1
ATOM 1486 C CA . PRO A 1 184 ? -3.071 9.706 -5.024 1.00 96.69 184 PRO A CA 1
ATOM 1487 C C . PRO A 1 184 ? -3.766 8.454 -4.486 1.00 96.69 184 PRO A C 1
ATOM 1489 O O . PRO A 1 184 ? -3.746 8.221 -3.282 1.00 96.69 184 PRO A O 1
ATOM 1492 N N . LEU A 1 185 ? -4.402 7.649 -5.335 1.00 96.38 185 LEU A N 1
ATOM 1493 C CA . LEU A 1 185 ? -5.129 6.454 -4.898 1.00 96.38 185 LEU A CA 1
ATOM 1494 C C . LEU A 1 185 ? -4.273 5.190 -4.841 1.00 96.38 185 LEU A C 1
ATOM 1496 O O . LEU A 1 185 ? -4.742 4.154 -4.366 1.00 96.38 185 LEU A O 1
ATOM 1500 N N . HIS A 1 186 ? -3.000 5.269 -5.226 1.00 96.50 186 HIS A N 1
ATOM 1501 C CA . HIS A 1 186 ? -2.071 4.187 -4.965 1.00 96.50 186 HIS A CA 1
ATOM 1502 C C . HIS A 1 186 ? -1.634 4.194 -3.488 1.00 96.50 186 HIS A C 1
ATOM 1504 O O . HIS A 1 186 ? -0.656 4.834 -3.101 1.00 96.50 186 HIS A O 1
ATOM 1510 N N . TRP A 1 187 ? -2.349 3.434 -2.646 1.00 96.31 187 TRP A N 1
ATOM 1511 C CA . TRP A 1 187 ? -2.095 3.384 -1.197 1.00 96.31 187 TRP A CA 1
ATOM 1512 C C . TRP A 1 187 ? -0.664 2.960 -0.820 1.00 96.31 187 TRP A C 1
ATOM 1514 O O . TRP A 1 187 ? -0.119 3.454 0.164 1.00 96.31 187 TRP A O 1
ATOM 1524 N N . GLY A 1 188 ? -0.017 2.116 -1.630 1.00 96.88 188 GLY A N 1
ATOM 1525 C CA . GLY A 1 188 ? 1.353 1.656 -1.378 1.00 96.88 188 GLY A CA 1
ATOM 1526 C C . GLY A 1 188 ? 2.371 2.798 -1.276 1.00 96.88 188 GLY A C 1
ATOM 1527 O O . GLY A 1 188 ? 3.248 2.755 -0.416 1.00 96.88 188 GLY A O 1
ATOM 1528 N N . ALA A 1 189 ? 2.222 3.861 -2.073 1.00 97.94 189 ALA A N 1
ATOM 1529 C CA . ALA A 1 189 ? 3.101 5.028 -1.996 1.00 97.94 189 ALA A CA 1
ATOM 1530 C C . ALA A 1 189 ? 2.966 5.780 -0.663 1.00 97.94 189 ALA A C 1
ATOM 1532 O O . ALA A 1 189 ? 3.969 6.193 -0.081 1.00 97.94 189 ALA A O 1
ATOM 1533 N N . TRP A 1 190 ? 1.743 5.890 -0.139 1.00 97.88 190 TRP A N 1
ATOM 1534 C CA . TRP A 1 190 ? 1.479 6.481 1.173 1.00 97.88 190 TRP A CA 1
ATOM 1535 C C . TRP A 1 190 ? 2.030 5.629 2.318 1.00 97.88 190 TRP A C 1
ATOM 1537 O O . TRP A 1 190 ? 2.575 6.177 3.272 1.00 97.88 190 TRP A O 1
ATOM 1547 N N . GLN A 1 191 ? 1.935 4.300 2.216 1.00 96.06 191 GLN A N 1
ATOM 1548 C CA . GLN A 1 191 ? 2.488 3.382 3.217 1.00 96.06 191 GLN A CA 1
ATOM 1549 C C . GLN A 1 191 ? 4.014 3.465 3.288 1.00 96.06 191 GLN A C 1
ATOM 1551 O O . GLN A 1 191 ? 4.578 3.517 4.377 1.00 96.06 191 GLN A O 1
ATOM 1556 N N . GLU A 1 192 ? 4.693 3.529 2.141 1.00 97.56 192 GLU A N 1
ATOM 1557 C CA . GLU A 1 192 ? 6.144 3.723 2.122 1.00 97.56 192 GLU A CA 1
ATOM 1558 C C . GLU A 1 192 ? 6.532 5.095 2.682 1.00 97.56 192 GLU A C 1
ATOM 1560 O O . GLU A 1 192 ? 7.461 5.186 3.487 1.00 97.56 192 GLU A O 1
ATOM 1565 N N . LEU A 1 193 ? 5.787 6.148 2.326 1.00 97.06 193 LEU A N 1
ATOM 1566 C CA . LEU A 1 193 ? 6.016 7.500 2.830 1.00 97.06 193 LEU A CA 1
ATOM 1567 C C . LEU A 1 193 ? 5.830 7.593 4.353 1.00 97.06 193 LEU A C 1
ATOM 1569 O O . LEU A 1 193 ? 6.628 8.259 5.007 1.00 97.06 193 LEU A O 1
ATOM 1573 N N . ASN A 1 194 ? 4.835 6.898 4.918 1.00 95.50 194 ASN A N 1
ATOM 1574 C CA . ASN A 1 194 ? 4.572 6.861 6.363 1.00 95.50 194 ASN A CA 1
ATOM 1575 C C . ASN A 1 194 ? 5.835 6.498 7.159 1.00 95.50 194 ASN A C 1
ATOM 1577 O O . ASN A 1 194 ? 6.245 7.215 8.065 1.00 95.50 194 ASN A O 1
ATOM 1581 N N . THR A 1 195 ? 6.537 5.446 6.734 1.00 95.81 195 THR A N 1
ATOM 1582 C CA . THR A 1 195 ? 7.750 4.963 7.420 1.00 95.81 195 THR A CA 1
ATOM 1583 C C . THR A 1 195 ? 8.944 5.927 7.384 1.00 95.81 195 THR A C 1
ATOM 1585 O O . THR A 1 195 ? 9.950 5.675 8.044 1.00 95.81 195 THR A O 1
ATOM 1588 N N . LEU A 1 196 ? 8.871 6.996 6.584 1.00 96.31 196 LEU A N 1
ATOM 1589 C CA . LEU A 1 196 ? 9.936 7.988 6.412 1.00 96.31 196 LEU A CA 1
ATOM 1590 C C . LEU A 1 196 ? 9.670 9.287 7.183 1.00 96.31 196 LEU A C 1
ATOM 1592 O O . LEU A 1 196 ? 10.498 10.197 7.135 1.00 96.31 196 LEU A O 1
ATOM 1596 N N . ILE A 1 197 ? 8.524 9.399 7.858 1.00 96.06 197 ILE A N 1
ATOM 1597 C CA . ILE A 1 197 ? 8.108 10.602 8.579 1.00 96.06 197 ILE A CA 1
ATOM 1598 C C . ILE A 1 197 ? 8.224 10.325 10.083 1.00 96.06 197 ILE A C 1
ATOM 1600 O O . ILE A 1 197 ? 7.368 9.643 10.641 1.00 96.06 197 ILE A O 1
ATOM 1604 N N . PRO A 1 198 ? 9.272 10.836 10.753 1.00 94.38 198 PRO A N 1
ATOM 1605 C CA . PRO A 1 198 ? 9.544 10.497 12.149 1.00 94.38 198 PRO A CA 1
ATOM 1606 C C . PRO A 1 198 ? 8.664 11.256 13.149 1.00 94.38 198 PRO A C 1
ATOM 1608 O O . PRO A 1 198 ? 8.488 10.804 14.277 1.00 94.38 198 PRO A O 1
ATOM 1611 N N . ASP A 1 199 ? 8.147 12.425 12.767 1.00 94.69 199 ASP A N 1
ATOM 1612 C CA . ASP A 1 199 ? 7.450 13.327 13.677 1.00 94.69 199 ASP A CA 1
ATOM 1613 C C . ASP A 1 199 ? 6.413 14.211 12.963 1.00 94.69 199 ASP A C 1
ATOM 1615 O O . ASP A 1 199 ? 6.342 14.315 11.731 1.00 94.69 199 ASP A O 1
ATOM 1619 N N . LYS A 1 200 ? 5.581 14.866 13.779 1.00 94.00 200 LYS A N 1
ATOM 1620 C CA . LYS A 1 200 ? 4.491 15.738 13.326 1.00 94.00 200 LYS A CA 1
ATOM 1621 C C . LYS A 1 200 ? 4.997 17.014 12.651 1.00 94.00 200 LYS A C 1
ATOM 1623 O O . LYS A 1 200 ? 4.316 17.524 11.768 1.00 94.00 200 LYS A O 1
ATOM 1628 N N . GLU A 1 201 ? 6.160 17.535 13.035 1.00 95.06 201 GLU A N 1
ATOM 1629 C CA . GLU A 1 201 ? 6.733 18.736 12.413 1.00 95.06 201 GLU A CA 1
ATOM 1630 C C . GLU A 1 201 ? 7.114 18.451 10.958 1.00 95.06 201 GLU A C 1
ATOM 1632 O O . GLU A 1 201 ? 6.697 19.169 10.045 1.00 95.06 201 GLU A O 1
ATOM 1637 N N . THR A 1 202 ? 7.800 17.330 10.736 1.00 95.19 202 THR A N 1
ATOM 1638 C CA . THR A 1 202 ? 8.138 16.821 9.412 1.00 95.19 202 THR A CA 1
ATOM 1639 C C . THR A 1 202 ? 6.871 16.619 8.592 1.00 95.19 202 THR A C 1
ATOM 1641 O O . THR A 1 202 ? 6.795 17.148 7.486 1.00 95.19 202 THR A O 1
ATOM 1644 N N . LEU A 1 203 ? 5.845 15.953 9.138 1.00 95.81 203 LEU A N 1
ATOM 1645 C CA . LEU A 1 203 ? 4.558 15.753 8.457 1.00 95.81 203 LEU A CA 1
ATOM 1646 C C . LEU A 1 203 ? 3.927 17.071 7.981 1.00 95.81 203 LEU A C 1
ATOM 1648 O O . LEU A 1 203 ? 3.457 17.158 6.847 1.00 95.81 203 LEU A O 1
ATOM 1652 N N . LEU A 1 204 ? 3.914 18.094 8.840 1.00 94.06 204 LEU A N 1
ATOM 1653 C CA . LEU A 1 204 ? 3.327 19.402 8.537 1.00 94.06 204 LEU A CA 1
ATOM 1654 C C . LEU A 1 204 ? 4.148 20.207 7.521 1.00 94.06 204 LEU A C 1
ATOM 1656 O O . LEU A 1 204 ? 3.590 21.063 6.835 1.00 94.06 204 LEU A O 1
ATOM 1660 N N . SER A 1 205 ? 5.448 19.928 7.403 1.00 95.56 205 SER A N 1
ATOM 1661 C CA . SER A 1 205 ? 6.322 20.562 6.411 1.00 95.56 205 SER A CA 1
ATOM 1662 C C . SER A 1 205 ? 6.111 20.034 4.984 1.00 95.56 205 SER A C 1
ATOM 1664 O O . SER A 1 205 ? 6.492 20.700 4.018 1.00 95.56 205 SER A O 1
ATOM 1666 N N . LEU A 1 206 ? 5.494 18.855 4.826 1.00 95.69 206 LEU A N 1
ATOM 1667 C CA . LEU A 1 206 ? 5.304 18.233 3.518 1.00 95.69 206 LEU A CA 1
ATOM 1668 C C . LEU A 1 206 ? 4.178 18.907 2.729 1.00 95.69 206 LEU A C 1
ATOM 1670 O O . LEU A 1 206 ? 3.046 19.062 3.193 1.00 95.69 206 LEU A O 1
ATOM 1674 N N . SER A 1 207 ? 4.457 19.205 1.461 1.00 96.38 207 SER A N 1
ATOM 1675 C CA . SER A 1 207 ? 3.406 19.487 0.487 1.00 96.38 207 SER A CA 1
ATOM 1676 C C . SER A 1 207 ? 2.764 18.166 0.085 1.00 96.38 207 SER A C 1
ATOM 1678 O O . SER A 1 207 ? 3.404 17.357 -0.570 1.00 96.38 207 SER A O 1
ATOM 1680 N N . LEU A 1 208 ? 1.515 17.936 0.487 1.00 96.38 208 LEU A N 1
ATOM 1681 C CA . LEU A 1 208 ? 0.743 16.737 0.142 1.00 96.38 208 LEU A CA 1
ATOM 1682 C C . LEU A 1 208 ? -0.397 17.099 -0.826 1.00 96.38 208 LEU A C 1
ATOM 1684 O O . LEU A 1 208 ? -1.006 18.163 -0.636 1.00 96.38 208 LEU A O 1
ATOM 1688 N N . PRO A 1 209 ? -0.761 16.214 -1.776 1.00 96.00 209 PRO A N 1
ATOM 1689 C CA . PRO A 1 209 ? -1.772 16.485 -2.797 1.00 96.00 209 PRO A CA 1
ATOM 1690 C C . PRO A 1 209 ? -3.130 16.856 -2.196 1.00 96.00 209 PRO A C 1
ATOM 1692 O O . PRO A 1 209 ? -3.553 16.329 -1.165 1.00 96.00 209 PRO A O 1
ATOM 1695 N N . ASN A 1 210 ? -3.852 17.760 -2.857 1.00 93.56 210 ASN A N 1
ATOM 1696 C CA . ASN A 1 210 ? -5.208 18.138 -2.460 1.00 93.56 210 ASN A CA 1
ATOM 1697 C C . ASN A 1 210 ? -6.222 17.084 -2.936 1.00 93.56 210 ASN A C 1
ATOM 1699 O O . ASN A 1 210 ? -6.958 17.311 -3.892 1.00 93.56 210 ASN A O 1
ATOM 1703 N N . HIS A 1 211 ? -6.234 15.934 -2.266 1.00 94.69 211 HIS A N 1
ATOM 1704 C CA . HIS A 1 211 ? -7.097 14.793 -2.563 1.00 94.69 211 HIS A CA 1
ATOM 1705 C C . HIS A 1 211 ? -7.723 14.248 -1.274 1.00 94.69 211 HIS A C 1
ATOM 1707 O O . HIS A 1 211 ? -7.111 14.343 -0.212 1.00 94.69 211 HIS A O 1
ATOM 1713 N N . TRP A 1 212 ? -8.917 13.654 -1.338 1.00 95.38 212 TRP A N 1
ATOM 1714 C CA . TRP A 1 212 ? -9.624 13.174 -0.140 1.00 95.38 212 TRP A CA 1
ATOM 1715 C C . TRP A 1 212 ? -8.833 12.103 0.628 1.00 95.38 212 TRP A C 1
ATOM 1717 O O . TRP A 1 212 ? -8.797 12.108 1.858 1.00 95.38 212 TRP A O 1
ATOM 1727 N N . ILE A 1 213 ? -8.119 11.242 -0.104 1.00 95.88 213 ILE A N 1
ATOM 1728 C CA . ILE A 1 213 ? -7.281 10.165 0.447 1.00 95.88 213 ILE A CA 1
ATOM 1729 C C . ILE A 1 213 ? -6.151 10.685 1.349 1.00 95.88 213 ILE A C 1
ATOM 1731 O O . ILE A 1 213 ? -5.727 9.986 2.267 1.00 95.88 213 ILE A O 1
ATOM 1735 N N . LYS A 1 214 ? -5.716 11.943 1.165 1.00 96.25 214 LYS A N 1
ATOM 1736 C CA . LYS A 1 214 ? -4.740 12.594 2.048 1.00 96.25 214 LYS A CA 1
ATOM 1737 C C . LYS A 1 214 ? -5.226 12.596 3.494 1.00 96.25 214 LYS A C 1
ATOM 1739 O O . LYS A 1 214 ? -4.418 12.445 4.400 1.00 96.25 214 LYS A O 1
ATOM 1744 N N . HIS A 1 215 ? -6.527 12.768 3.731 1.00 96.50 215 HIS A N 1
ATOM 1745 C CA . HIS A 1 215 ? -7.058 12.755 5.094 1.00 96.50 215 HIS A CA 1
ATOM 1746 C C . HIS A 1 215 ? -6.963 11.370 5.725 1.00 96.50 215 HIS A C 1
ATOM 1748 O O . HIS A 1 215 ? -6.660 11.273 6.909 1.00 96.50 215 HIS A O 1
ATOM 1754 N N . LEU A 1 216 ? -7.156 10.308 4.938 1.00 95.94 216 LEU A N 1
ATOM 1755 C CA . LEU A 1 216 ? -6.978 8.937 5.414 1.00 95.94 216 LEU A CA 1
ATOM 1756 C C . LEU A 1 216 ? -5.513 8.681 5.791 1.00 95.94 216 LEU A C 1
ATOM 1758 O O . LEU A 1 216 ? -5.236 8.139 6.857 1.00 95.94 216 LEU A O 1
ATOM 1762 N N . PHE A 1 217 ? -4.576 9.164 4.969 1.00 97.12 217 PHE A N 1
ATOM 1763 C CA . PHE A 1 217 ? -3.150 9.161 5.295 1.00 97.12 217 PHE A CA 1
ATOM 1764 C C . PHE A 1 217 ? -2.839 9.939 6.581 1.00 97.12 217 PHE A C 1
ATOM 1766 O O . PHE A 1 217 ? -2.147 9.419 7.447 1.00 97.12 217 PHE A O 1
ATOM 1773 N N . LEU A 1 218 ? -3.382 11.148 6.754 1.00 96.81 218 LEU A N 1
ATOM 1774 C CA . LEU A 1 218 ? -3.178 11.937 7.974 1.00 96.81 218 LEU A CA 1
ATOM 1775 C C . LEU A 1 218 ? -3.723 11.229 9.222 1.00 96.81 218 LEU A C 1
ATOM 1777 O O . LEU A 1 218 ? -3.078 11.280 10.263 1.00 96.81 218 LEU A O 1
ATOM 1781 N N . ALA A 1 219 ? -4.875 10.560 9.126 1.00 96.56 219 ALA A N 1
ATOM 1782 C CA . ALA A 1 219 ? -5.419 9.770 10.230 1.00 96.56 219 ALA A CA 1
ATOM 1783 C C . ALA A 1 219 ? -4.472 8.628 10.627 1.00 96.56 219 ALA A C 1
ATOM 1785 O O . ALA A 1 219 ? -4.196 8.440 11.810 1.00 96.56 219 ALA A O 1
ATOM 1786 N N . HIS A 1 220 ? -3.925 7.919 9.636 1.00 95.56 220 HIS A N 1
ATOM 1787 C CA . HIS A 1 220 ? -2.949 6.858 9.863 1.00 95.56 220 HIS A CA 1
ATOM 1788 C C . HIS A 1 220 ? -1.652 7.405 10.483 1.00 95.56 220 HIS A C 1
ATOM 1790 O O . HIS A 1 220 ? -1.230 6.919 11.528 1.00 95.56 220 HIS A O 1
ATOM 1796 N N . MET A 1 221 ? -1.093 8.490 9.934 1.00 95.81 221 MET A N 1
ATOM 1797 C CA . MET A 1 221 ? 0.089 9.164 10.489 1.00 95.81 221 MET A CA 1
ATOM 1798 C C . MET A 1 221 ? -0.121 9.618 11.934 1.00 95.81 221 MET A C 1
ATOM 1800 O O . MET A 1 221 ? 0.750 9.429 12.775 1.00 95.81 221 MET A O 1
ATOM 1804 N N . TYR A 1 222 ? -1.262 10.239 12.245 1.00 95.75 222 TYR A N 1
ATOM 1805 C CA . TYR A 1 222 ? -1.541 10.675 13.611 1.00 95.75 222 TYR A CA 1
ATOM 1806 C C . TYR A 1 222 ? -1.666 9.497 14.573 1.00 95.75 222 TYR A C 1
ATOM 1808 O O . TYR A 1 222 ? -1.212 9.615 15.706 1.00 95.75 222 TYR A O 1
ATOM 1816 N N . SER A 1 223 ? -2.209 8.362 14.130 1.00 92.94 223 SER A N 1
ATOM 1817 C CA . SER A 1 223 ? -2.251 7.146 14.945 1.00 92.94 223 SER A CA 1
ATOM 1818 C C . SER A 1 223 ? -0.843 6.622 15.256 1.00 92.94 223 SER A C 1
ATOM 1820 O O . SER A 1 223 ? -0.538 6.366 16.419 1.00 92.94 223 SER A O 1
ATOM 1822 N N . GLU A 1 224 ? 0.031 6.527 14.249 1.00 91.44 224 GLU A N 1
ATOM 1823 C CA . GLU A 1 224 ? 1.428 6.078 14.406 1.00 91.44 224 GLU A CA 1
ATOM 1824 C C . GLU A 1 224 ? 2.253 7.029 15.290 1.00 91.44 224 GLU A C 1
ATOM 1826 O O . GLU A 1 224 ? 3.033 6.600 16.138 1.00 91.44 224 GLU A O 1
ATOM 1831 N N . LEU A 1 225 ? 2.027 8.339 15.156 1.00 93.50 225 LEU A N 1
ATOM 1832 C CA . LEU A 1 225 ? 2.682 9.381 15.953 1.00 93.50 225 LEU A CA 1
ATOM 1833 C C . LEU A 1 225 ? 2.042 9.587 17.341 1.00 93.50 225 LEU A C 1
ATOM 1835 O O . LEU A 1 225 ? 2.312 10.595 17.991 1.00 93.50 225 LEU A O 1
ATOM 1839 N N . GLN A 1 226 ? 1.186 8.665 17.797 1.00 91.94 226 GLN A N 1
ATOM 1840 C CA . GLN A 1 226 ? 0.518 8.695 19.110 1.00 91.94 226 GLN A CA 1
ATOM 1841 C C . GLN A 1 226 ? -0.387 9.923 19.350 1.00 91.94 226 GLN A C 1
ATOM 1843 O O . GLN A 1 226 ? -0.713 10.271 20.485 1.00 91.94 226 GLN A O 1
ATOM 1848 N N . HIS A 1 227 ? -0.855 10.563 18.280 1.00 93.12 227 HIS A N 1
ATOM 1849 C CA . HIS A 1 227 ? -1.881 11.609 18.281 1.00 93.12 227 HIS A CA 1
ATOM 1850 C C . HIS A 1 227 ? -3.276 10.995 18.074 1.00 93.12 227 HIS A C 1
ATOM 1852 O O . HIS A 1 227 ? -3.990 11.297 17.112 1.00 93.12 227 HIS A O 1
ATOM 1858 N N . THR A 1 228 ? -3.648 10.079 18.972 1.00 92.62 228 THR A N 1
ATOM 1859 C CA . THR A 1 228 ? -4.833 9.220 18.832 1.00 92.62 228 THR A CA 1
ATOM 1860 C C . THR A 1 228 ? -6.139 10.008 18.709 1.00 92.62 228 THR A C 1
ATOM 1862 O O . THR A 1 228 ? -6.980 9.672 17.875 1.00 92.62 228 THR A O 1
ATOM 1865 N N . ASP A 1 229 ? -6.313 11.083 19.480 1.00 93.00 229 ASP A N 1
ATOM 1866 C CA . ASP A 1 229 ? -7.539 11.889 19.446 1.00 93.00 229 ASP A CA 1
ATOM 1867 C C . ASP A 1 229 ? -7.739 12.577 18.088 1.00 93.00 229 ASP A C 1
ATOM 1869 O O . ASP A 1 229 ? -8.861 12.656 17.579 1.00 93.00 229 ASP A O 1
ATOM 1873 N N . GLU A 1 230 ? -6.669 13.091 17.475 1.00 94.69 230 GLU A N 1
ATOM 1874 C CA . GLU A 1 230 ? -6.726 13.657 16.128 1.00 94.69 230 GLU A CA 1
ATOM 1875 C C . GLU A 1 230 ? -7.018 12.591 15.069 1.00 94.69 230 GLU A C 1
ATOM 1877 O O . GLU A 1 230 ? -7.827 12.843 14.171 1.00 94.69 230 GLU A O 1
ATOM 1882 N N . ALA A 1 231 ? -6.422 11.402 15.192 1.00 95.88 231 ALA A N 1
ATOM 1883 C CA . ALA A 1 231 ? -6.686 10.277 14.297 1.00 95.88 231 ALA A CA 1
ATOM 1884 C C . ALA A 1 231 ? -8.161 9.844 14.352 1.00 95.88 231 ALA A C 1
ATOM 1886 O O . ALA A 1 231 ? -8.835 9.808 13.319 1.00 95.88 231 ALA A O 1
ATOM 1887 N N . LEU A 1 232 ? -8.694 9.608 15.558 1.00 95.19 232 LEU A N 1
ATOM 1888 C CA . LEU A 1 232 ? -10.088 9.209 15.778 1.00 95.19 232 LEU A CA 1
ATOM 1889 C C . LEU A 1 232 ? -11.076 10.244 15.232 1.00 95.19 232 LEU A C 1
ATOM 1891 O O . LEU A 1 232 ? -12.060 9.869 14.598 1.00 95.19 232 LEU A O 1
ATOM 1895 N N . LYS A 1 233 ? -10.801 11.547 15.387 1.00 96.00 233 LYS A N 1
ATOM 1896 C CA . LYS A 1 233 ? -11.643 12.607 14.802 1.00 96.00 233 LYS A CA 1
ATOM 1897 C C . LYS A 1 233 ? -11.718 12.519 13.280 1.00 96.00 233 LYS A C 1
ATOM 1899 O O . LYS A 1 233 ? -12.775 12.783 12.711 1.00 96.00 233 LYS A O 1
ATOM 1904 N N . ILE A 1 234 ? -10.616 12.188 12.605 1.00 96.81 234 ILE A N 1
ATOM 1905 C CA . ILE A 1 234 ? -10.612 12.050 11.144 1.00 96.81 234 ILE A CA 1
ATOM 1906 C C . ILE A 1 234 ? -11.324 10.761 10.728 1.00 96.81 234 ILE A C 1
ATOM 1908 O O . ILE A 1 234 ? -12.158 10.803 9.824 1.00 96.81 234 ILE A O 1
ATOM 1912 N N . TYR A 1 235 ? -11.060 9.637 11.400 1.00 96.94 235 TYR A N 1
ATOM 1913 C CA . TYR A 1 235 ? -11.760 8.384 11.113 1.00 96.94 235 TYR A CA 1
ATOM 1914 C C . TYR A 1 235 ? -13.270 8.502 11.329 1.00 96.94 235 TYR A C 1
ATOM 1916 O O . TYR A 1 235 ? -14.035 8.061 10.473 1.00 96.94 235 TYR A O 1
ATOM 1924 N N . GLN A 1 236 ? -13.709 9.178 12.394 1.00 95.75 236 GLN A N 1
ATOM 1925 C CA . GLN A 1 236 ? -15.129 9.432 12.632 1.00 95.75 236 GLN A CA 1
ATOM 1926 C C . GLN A 1 236 ? -15.751 10.253 11.497 1.00 95.75 236 GLN A C 1
ATOM 1928 O O . GLN A 1 236 ? -16.825 9.908 11.017 1.00 95.75 236 GLN A O 1
ATOM 1933 N N . LYS A 1 237 ? -15.047 11.267 10.971 1.00 96.12 237 LYS A N 1
ATOM 1934 C CA . LYS A 1 237 ? -15.519 12.001 9.784 1.00 96.12 237 LYS A CA 1
ATOM 1935 C C . LYS A 1 237 ? -15.695 11.091 8.570 1.00 96.12 237 LYS A C 1
ATOM 1937 O O . LYS A 1 237 ? -16.660 11.272 7.839 1.00 96.12 237 LYS A O 1
ATOM 1942 N N . PHE A 1 238 ? -14.801 10.132 8.331 1.00 95.94 238 PHE A N 1
ATOM 1943 C CA . PHE A 1 238 ? -14.995 9.158 7.251 1.00 95.94 238 PHE A CA 1
ATOM 1944 C C . PHE A 1 238 ? -16.224 8.274 7.497 1.00 95.94 238 PHE A C 1
ATOM 1946 O O . PHE A 1 238 ? -17.036 8.091 6.589 1.00 95.94 238 PHE A O 1
ATOM 1953 N N . VAL A 1 239 ? -16.386 7.764 8.721 1.00 95.00 239 VAL A N 1
ATOM 1954 C CA . VAL A 1 239 ? -17.548 6.954 9.128 1.00 95.00 239 VAL A CA 1
ATOM 1955 C C . VAL A 1 239 ? -18.854 7.713 8.880 1.00 95.00 239 VAL A C 1
ATOM 1957 O O . VAL A 1 239 ? -19.739 7.189 8.201 1.00 95.00 239 VAL A O 1
ATOM 1960 N N . ASP A 1 240 ? -18.935 8.964 9.336 1.00 94.56 240 ASP A N 1
ATOM 1961 C CA . ASP A 1 240 ? -20.114 9.828 9.201 1.00 94.56 240 ASP A CA 1
ATOM 1962 C C . ASP A 1 240 ? -20.428 10.185 7.736 1.00 94.56 240 ASP A C 1
ATOM 1964 O O . ASP A 1 240 ? -21.573 10.477 7.397 1.00 94.56 240 ASP A O 1
ATOM 1968 N N . ASN A 1 241 ? -19.426 10.131 6.851 1.00 93.62 241 ASN A N 1
ATOM 1969 C CA . ASN A 1 241 ? -19.536 10.481 5.432 1.00 93.62 241 ASN A CA 1
ATOM 1970 C C . ASN A 1 241 ? -19.459 9.251 4.515 1.00 93.62 241 ASN A C 1
ATOM 1972 O O . ASN A 1 241 ? -18.844 9.285 3.454 1.00 93.62 241 ASN A O 1
ATOM 1976 N N . GLY A 1 242 ? -20.099 8.149 4.913 1.00 92.12 242 GLY A N 1
ATOM 1977 C CA . GLY A 1 242 ? -20.376 7.015 4.024 1.00 92.12 242 GLY A CA 1
ATOM 1978 C C . GLY A 1 242 ? -19.417 5.830 4.128 1.00 92.12 242 GLY A C 1
ATOM 1979 O O . GLY A 1 242 ? -19.708 4.788 3.543 1.00 92.12 242 GLY A O 1
ATOM 1980 N N . PHE A 1 243 ? -18.342 5.925 4.917 1.00 94.19 243 PHE A N 1
ATOM 1981 C CA . PHE A 1 243 ? -17.394 4.821 5.122 1.00 94.19 243 PHE A CA 1
ATOM 1982 C C . PHE A 1 243 ? -17.670 3.998 6.392 1.00 94.19 243 PHE A C 1
ATOM 1984 O O . PHE A 1 243 ? -16.806 3.256 6.853 1.00 94.19 243 PHE A O 1
ATOM 1991 N N . ALA A 1 244 ? -18.873 4.087 6.968 1.00 92.50 244 ALA A N 1
ATOM 1992 C CA . ALA A 1 244 ? -19.224 3.385 8.206 1.00 92.50 244 ALA A CA 1
ATOM 1993 C C . ALA A 1 244 ? -19.028 1.858 8.152 1.00 92.50 244 ALA A C 1
ATOM 1995 O O . ALA A 1 244 ? -18.717 1.252 9.173 1.00 92.50 244 ALA A O 1
ATOM 1996 N N . ASN A 1 245 ? -19.174 1.244 6.971 1.00 90.69 245 ASN A N 1
ATOM 1997 C CA . ASN A 1 245 ? -18.987 -0.200 6.762 1.00 90.69 245 ASN A CA 1
ATOM 1998 C C . ASN A 1 245 ? -17.577 -0.560 6.260 1.00 90.69 245 ASN A C 1
ATOM 2000 O O . ASN A 1 245 ? -17.358 -1.674 5.793 1.00 90.69 245 ASN A O 1
ATOM 2004 N N . CYS A 1 246 ? -16.632 0.383 6.271 1.00 93.50 246 CYS A N 1
ATOM 2005 C CA . CYS A 1 246 ? -15.263 0.127 5.845 1.00 93.50 246 CYS A CA 1
ATOM 2006 C C . CYS A 1 246 ? -14.505 -0.620 6.946 1.00 93.50 246 CYS A C 1
ATOM 2008 O O . CYS A 1 246 ? -14.121 -0.019 7.953 1.00 93.50 246 CYS A O 1
ATOM 2010 N N . THR A 1 247 ? -14.255 -1.914 6.741 1.00 92.88 247 THR A N 1
ATOM 2011 C CA . THR A 1 247 ? -13.544 -2.771 7.704 1.00 92.88 247 THR A CA 1
ATOM 2012 C C . THR A 1 247 ? -12.128 -2.267 7.986 1.00 92.88 247 THR A C 1
ATOM 2014 O O . THR A 1 247 ? -11.683 -2.308 9.130 1.00 92.88 247 THR A O 1
ATOM 2017 N N . TYR A 1 248 ? -11.442 -1.690 6.992 1.00 93.44 248 TYR A N 1
ATOM 2018 C CA . TYR A 1 248 ? -10.145 -1.039 7.199 1.00 93.44 248 TYR A CA 1
ATOM 2019 C C . TYR A 1 248 ? -10.227 0.111 8.212 1.00 93.44 248 TYR A C 1
ATOM 2021 O O . TYR A 1 248 ? -9.462 0.139 9.173 1.00 93.44 248 TYR A O 1
ATOM 2029 N N . ILE A 1 249 ? -11.168 1.046 8.032 1.00 95.44 249 ILE A N 1
ATOM 2030 C CA . ILE A 1 249 ? -11.310 2.211 8.922 1.00 95.44 249 ILE A CA 1
ATOM 2031 C C . ILE A 1 249 ? -11.739 1.770 10.319 1.00 95.44 249 ILE A C 1
ATOM 2033 O O . ILE A 1 249 ? -11.186 2.248 11.304 1.00 95.44 249 ILE A O 1
ATOM 2037 N N . GLN A 1 250 ? -12.666 0.817 10.416 1.00 95.31 250 GLN A N 1
ATOM 2038 C CA . GLN A 1 250 ? -13.052 0.217 11.692 1.00 95.31 250 GLN A CA 1
ATOM 2039 C C . GLN A 1 250 ? -11.848 -0.428 12.400 1.00 95.31 250 GLN A C 1
ATOM 2041 O O . GLN A 1 250 ? -11.654 -0.212 13.594 1.00 95.31 250 GLN A O 1
ATOM 2046 N N . ALA A 1 251 ? -10.989 -1.150 11.674 1.00 95.31 251 ALA A N 1
ATOM 2047 C CA . ALA A 1 251 ? -9.787 -1.745 12.252 1.00 95.31 251 ALA A CA 1
ATOM 2048 C C . ALA A 1 251 ? -8.790 -0.681 12.731 1.00 95.31 251 ALA A C 1
ATOM 2050 O O . ALA A 1 251 ? -8.227 -0.817 13.812 1.00 95.31 251 ALA A O 1
ATOM 2051 N N . GLN A 1 252 ? -8.612 0.408 11.978 1.00 95.69 252 GLN A N 1
ATOM 2052 C CA . GLN A 1 252 ? -7.771 1.525 12.415 1.00 95.69 252 GLN A CA 1
ATOM 2053 C C . GLN A 1 252 ? -8.337 2.242 13.652 1.00 95.69 252 GLN A C 1
ATOM 2055 O O . GLN A 1 252 ? -7.567 2.634 14.524 1.00 95.69 252 GLN A O 1
ATOM 2060 N N . ILE A 1 253 ? -9.663 2.371 13.776 1.00 95.69 253 ILE A N 1
ATOM 2061 C CA . ILE A 1 253 ? -10.316 2.887 14.992 1.00 95.69 253 ILE A CA 1
ATOM 2062 C C . ILE A 1 253 ? -10.036 1.964 16.188 1.00 95.69 253 ILE A C 1
ATOM 2064 O O . ILE A 1 253 ? -9.697 2.449 17.265 1.00 95.69 253 ILE A O 1
ATOM 2068 N N . ALA A 1 254 ? -10.125 0.642 16.007 1.00 95.19 254 ALA A N 1
ATOM 2069 C CA . ALA A 1 254 ? -9.823 -0.320 17.068 1.00 95.19 254 ALA A CA 1
ATOM 2070 C C . ALA A 1 254 ? -8.359 -0.229 17.536 1.00 95.19 254 ALA A C 1
ATOM 2072 O O . ALA A 1 254 ? -8.104 -0.201 18.738 1.00 95.19 254 ALA A O 1
ATOM 2073 N N . ILE A 1 255 ? -7.413 -0.110 16.598 1.00 94.19 255 ILE A N 1
ATOM 2074 C CA . ILE A 1 255 ? -5.981 0.080 16.891 1.00 94.19 255 ILE A CA 1
ATOM 2075 C C . ILE A 1 255 ? -5.737 1.419 17.600 1.00 94.19 255 ILE A C 1
ATOM 2077 O O . ILE A 1 255 ? -4.982 1.487 18.565 1.00 94.19 255 ILE A O 1
ATOM 2081 N N . ALA A 1 256 ? -6.410 2.489 17.178 1.00 93.56 256 ALA A N 1
ATOM 2082 C CA . ALA A 1 256 ? -6.331 3.776 17.858 1.00 93.56 256 ALA A CA 1
ATOM 2083 C C . ALA A 1 256 ? -6.820 3.672 19.319 1.00 93.56 256 ALA A C 1
ATOM 2085 O O . ALA A 1 256 ? -6.150 4.167 20.225 1.00 93.56 256 ALA A O 1
ATOM 2086 N N . HIS A 1 257 ? -7.929 2.968 19.574 1.00 92.69 257 HIS A N 1
ATOM 2087 C CA . HIS A 1 257 ? -8.406 2.705 20.936 1.00 92.69 257 HIS A CA 1
ATOM 2088 C C . HIS A 1 257 ? -7.440 1.850 21.766 1.00 92.69 257 HIS A C 1
ATOM 2090 O O . HIS A 1 257 ? -7.306 2.083 22.968 1.00 92.69 257 HIS A O 1
ATOM 2096 N N . ASP A 1 258 ? -6.755 0.887 21.151 1.00 91.88 258 ASP A N 1
ATOM 2097 C CA . ASP A 1 258 ? -5.690 0.124 21.808 1.00 91.88 258 ASP A CA 1
ATOM 2098 C C . ASP A 1 258 ? -4.524 1.034 22.228 1.00 91.88 258 ASP A C 1
ATOM 2100 O O . ASP A 1 258 ? -4.129 1.055 23.397 1.00 91.88 258 ASP A O 1
ATOM 2104 N N . ASN A 1 259 ? -4.069 1.905 21.322 1.00 89.56 259 ASN A N 1
ATOM 2105 C CA . ASN A 1 259 ? -3.012 2.882 21.591 1.00 89.56 259 ASN A CA 1
ATOM 2106 C C . ASN A 1 259 ? -3.372 3.848 22.738 1.00 89.56 259 ASN A C 1
ATOM 2108 O O . ASN A 1 259 ? -2.499 4.232 23.519 1.00 89.56 259 ASN A O 1
ATOM 2112 N N . SER A 1 260 ? -4.651 4.218 22.896 1.00 89.31 260 SER A N 1
ATOM 2113 C CA . SER A 1 260 ? -5.143 5.013 24.037 1.00 89.31 260 SER A CA 1
ATOM 2114 C C . SER A 1 260 ? -5.518 4.183 25.273 1.00 89.31 260 SER A C 1
ATOM 2116 O O . SER A 1 260 ? -6.124 4.716 26.206 1.00 89.31 260 SER A O 1
ATOM 2118 N N . ARG A 1 261 ? -5.193 2.881 25.303 1.00 90.06 261 ARG A N 1
ATOM 2119 C CA . ARG A 1 261 ? -5.535 1.920 26.373 1.00 90.06 261 ARG A CA 1
ATOM 2120 C C . ARG A 1 261 ? -7.032 1.822 26.673 1.00 90.06 261 ARG A C 1
ATOM 2122 O O . ARG A 1 261 ? -7.444 1.423 27.761 1.00 90.06 261 ARG A O 1
ATOM 2129 N N . SER A 1 262 ? -7.867 2.177 25.704 1.00 91.38 262 SER A N 1
ATOM 2130 C CA . SER A 1 262 ? -9.325 2.077 25.761 1.00 91.38 262 SER A CA 1
ATOM 2131 C C . SER A 1 262 ? -9.768 0.679 25.319 1.00 91.38 262 SER A C 1
ATOM 2133 O O . SER A 1 262 ? -10.529 0.512 24.367 1.00 91.38 262 SER A O 1
ATOM 2135 N N . PHE A 1 263 ? -9.262 -0.346 26.013 1.00 93.00 263 PHE A N 1
ATOM 2136 C CA . PHE A 1 263 ? -9.351 -1.739 25.570 1.00 93.00 263 PHE A CA 1
ATOM 2137 C C . PHE A 1 263 ? -10.789 -2.248 25.406 1.00 93.00 263 PHE A C 1
ATOM 2139 O O . PHE A 1 263 ? -11.038 -3.072 24.536 1.00 93.00 263 PHE A O 1
ATOM 2146 N N . ASP A 1 264 ? -11.746 -1.779 26.215 1.00 93.62 264 ASP A N 1
ATOM 2147 C CA . ASP A 1 264 ? -13.160 -2.168 26.068 1.00 93.62 264 ASP A CA 1
ATOM 2148 C C . ASP A 1 264 ? -13.739 -1.751 24.710 1.00 93.62 264 ASP A C 1
ATOM 2150 O O . ASP A 1 264 ? -14.375 -2.560 24.036 1.00 93.62 264 ASP A O 1
ATOM 2154 N N . GLN A 1 265 ? -13.455 -0.520 24.273 1.00 93.56 265 GLN A N 1
ATOM 2155 C CA . GLN A 1 265 ? -13.890 -0.011 22.969 1.00 93.56 265 GLN A CA 1
ATOM 2156 C C . GLN A 1 265 ? -13.188 -0.754 21.830 1.00 93.56 265 GLN A C 1
ATOM 2158 O O . GLN A 1 265 ? -13.831 -1.137 20.855 1.00 93.56 265 GLN A O 1
ATOM 2163 N N . ALA A 1 266 ? -11.885 -1.018 21.974 1.00 94.50 266 ALA A N 1
ATOM 2164 C CA . ALA A 1 266 ? -11.131 -1.782 20.985 1.00 94.50 266 ALA A CA 1
ATOM 2165 C C . ALA A 1 266 ? -11.702 -3.202 20.807 1.00 94.50 266 ALA A C 1
ATOM 2167 O O . ALA A 1 266 ? -11.925 -3.631 19.676 1.00 94.50 266 ALA A O 1
ATOM 2168 N N . VAL A 1 267 ? -12.012 -3.906 21.906 1.00 95.31 267 VAL A N 1
ATOM 2169 C CA . VAL A 1 267 ? -12.641 -5.239 21.859 1.00 95.31 267 VAL A CA 1
ATOM 2170 C C . VAL A 1 267 ? -14.003 -5.186 21.178 1.00 95.31 267 VAL A C 1
ATOM 2172 O O . VAL A 1 267 ? -14.272 -6.022 20.321 1.00 95.31 267 VAL A O 1
ATOM 2175 N N . GLU A 1 268 ? -14.854 -4.214 21.513 1.00 95.19 268 GLU A N 1
ATOM 2176 C CA . GLU A 1 268 ? -16.175 -4.086 20.889 1.00 95.19 268 GLU A CA 1
ATOM 2177 C C . GLU A 1 268 ? -16.068 -3.943 19.362 1.00 95.19 268 GLU A C 1
ATOM 2179 O O . GLU A 1 268 ? -16.802 -4.599 18.618 1.00 95.19 268 GLU A O 1
ATOM 2184 N N . VAL A 1 269 ? -15.135 -3.115 18.883 1.00 94.50 269 VAL A N 1
ATOM 2185 C CA . VAL A 1 269 ? -14.922 -2.910 17.445 1.00 94.50 269 VAL A CA 1
ATOM 2186 C C . VAL A 1 269 ? -14.328 -4.158 16.784 1.00 94.50 269 VAL A C 1
ATOM 2188 O O . VAL A 1 269 ? -14.807 -4.553 15.722 1.00 94.50 269 VAL A O 1
ATOM 2191 N N . PHE A 1 270 ? -13.346 -4.824 17.401 1.00 95.38 270 PHE A N 1
ATOM 2192 C CA . PHE A 1 270 ? -12.770 -6.060 16.857 1.00 95.38 270 PHE A CA 1
ATOM 2193 C C . PHE A 1 270 ? -13.776 -7.212 16.782 1.00 95.38 270 PHE A C 1
ATOM 2195 O O . PHE A 1 270 ? -13.778 -7.950 15.798 1.00 95.38 270 PHE A O 1
ATOM 2202 N N . MET A 1 271 ? -14.668 -7.345 17.765 1.00 94.12 271 MET A N 1
ATOM 2203 C CA . MET A 1 271 ? -15.737 -8.347 17.714 1.00 94.12 271 MET A CA 1
ATOM 2204 C C . MET A 1 271 ? -16.689 -8.070 16.543 1.00 94.12 271 MET A C 1
ATOM 2206 O O . MET A 1 271 ? -16.933 -8.962 15.735 1.00 94.12 271 MET A O 1
ATOM 2210 N N . LYS A 1 272 ? -17.122 -6.813 16.361 1.00 93.56 272 LYS A N 1
ATOM 2211 C CA . LYS A 1 272 ? -17.939 -6.416 15.197 1.00 93.56 272 LYS A CA 1
ATOM 2212 C C . LYS A 1 272 ? -17.231 -6.678 13.867 1.00 93.56 272 LYS A C 1
ATOM 2214 O O . LYS A 1 272 ? -17.868 -7.114 12.915 1.00 93.56 272 LYS A O 1
ATOM 2219 N N . LEU A 1 273 ? -15.924 -6.420 13.789 1.00 93.81 273 LEU A N 1
ATOM 2220 C CA . LEU A 1 273 ? -15.130 -6.704 12.592 1.00 93.81 273 LEU A CA 1
ATOM 2221 C C . LEU A 1 273 ? -15.138 -8.188 12.236 1.00 93.81 273 LEU A C 1
ATOM 2223 O O . LEU A 1 273 ? -15.285 -8.516 11.063 1.00 93.81 273 LEU A O 1
ATOM 2227 N N . ARG A 1 274 ? -15.018 -9.072 13.231 1.00 93.56 274 ARG A N 1
ATOM 2228 C CA . ARG A 1 274 ? -15.072 -10.526 13.025 1.00 93.56 274 ARG A CA 1
ATOM 2229 C C . ARG A 1 274 ? -16.455 -11.008 12.602 1.00 93.56 274 ARG A C 1
ATOM 2231 O O . ARG A 1 274 ? -16.543 -11.949 11.824 1.00 93.56 274 ARG A O 1
ATOM 2238 N N . ASP A 1 275 ? -17.521 -10.355 13.056 1.00 93.19 275 ASP A N 1
ATOM 2239 C CA . ASP A 1 275 ? -18.874 -10.666 12.585 1.00 93.19 275 ASP A CA 1
ATOM 2240 C C . ASP A 1 275 ? -19.081 -10.250 11.116 1.00 93.19 275 ASP A C 1
ATOM 2242 O O . ASP A 1 275 ? -19.779 -10.931 10.365 1.00 93.19 275 ASP A O 1
ATOM 2246 N N . ILE A 1 276 ? -18.475 -9.131 10.696 1.00 92.19 276 ILE A N 1
ATOM 2247 C CA . ILE A 1 276 ? -18.576 -8.600 9.325 1.00 92.19 276 ILE A CA 1
ATOM 2248 C C . ILE A 1 276 ? -17.684 -9.378 8.348 1.00 92.19 276 ILE A C 1
ATOM 2250 O O . ILE A 1 276 ? -18.105 -9.649 7.223 1.00 92.19 276 ILE A O 1
ATOM 2254 N N . ASP A 1 277 ? -16.462 -9.714 8.761 1.00 91.75 277 ASP A N 1
ATOM 2255 C CA . ASP A 1 277 ? -15.450 -10.393 7.948 1.00 91.75 277 ASP A CA 1
ATOM 2256 C C . ASP A 1 277 ? -14.805 -11.554 8.739 1.00 91.75 277 ASP A C 1
ATOM 2258 O O . ASP A 1 277 ? -13.709 -11.411 9.293 1.00 91.75 277 ASP A O 1
ATOM 2262 N N . PRO A 1 278 ? -15.483 -12.719 8.823 1.00 92.81 278 PRO A N 1
ATOM 2263 C CA . PRO A 1 278 ? -15.079 -13.830 9.694 1.00 92.81 278 PRO A CA 1
ATOM 2264 C C . PRO A 1 278 ? -13.744 -14.484 9.341 1.00 92.81 278 PRO A C 1
ATOM 2266 O O . PRO A 1 278 ? -13.187 -15.208 10.162 1.00 92.81 278 PRO A O 1
ATOM 2269 N N . TYR A 1 279 ? -13.244 -14.259 8.124 1.00 93.19 279 TYR A N 1
ATOM 2270 C CA . TYR A 1 279 ? -12.005 -14.852 7.616 1.00 93.19 279 TYR A CA 1
ATOM 2271 C C . TYR A 1 279 ? -10.830 -13.865 7.625 1.00 93.19 279 TYR A C 1
ATOM 2273 O O . TYR A 1 279 ? -9.744 -14.173 7.130 1.00 93.19 279 TYR A O 1
ATOM 2281 N N . ARG A 1 280 ? -11.029 -12.671 8.190 1.00 91.50 280 ARG A N 1
ATOM 2282 C CA . ARG A 1 280 ? -9.996 -11.648 8.308 1.00 91.50 280 ARG A CA 1
ATOM 2283 C C . ARG A 1 280 ? -8.925 -12.052 9.315 1.00 91.50 280 ARG A C 1
ATOM 2285 O O . ARG A 1 280 ? -9.190 -12.161 10.507 1.00 91.50 280 ARG A O 1
ATOM 2292 N N . LEU A 1 281 ? -7.684 -12.142 8.844 1.00 92.50 281 LEU A N 1
ATOM 2293 C CA . LEU A 1 281 ? -6.511 -12.374 9.697 1.00 92.50 281 LEU A CA 1
ATOM 2294 C C . LEU A 1 281 ? -5.720 -11.093 10.015 1.00 92.50 281 LEU A C 1
ATOM 2296 O O . LEU A 1 281 ? -4.973 -11.046 10.989 1.00 92.50 281 LEU A O 1
ATOM 2300 N N . GLU A 1 282 ? -5.900 -10.025 9.230 1.00 91.88 282 GLU A N 1
ATOM 2301 C CA . GLU A 1 282 ? -5.204 -8.747 9.432 1.00 91.88 282 GLU A CA 1
ATOM 2302 C C . GLU A 1 282 ? -5.622 -8.096 10.772 1.00 91.88 282 GLU A C 1
ATOM 2304 O O . GLU A 1 282 ? -6.810 -7.847 11.009 1.00 91.88 282 GLU A O 1
ATOM 2309 N N . ASN A 1 283 ? -4.627 -7.758 11.604 1.00 93.00 283 ASN A N 1
ATOM 2310 C CA . ASN A 1 283 ? -4.732 -7.166 12.950 1.00 93.00 283 ASN A CA 1
ATOM 2311 C C . ASN A 1 283 ? -5.252 -8.107 14.058 1.00 93.00 283 ASN A C 1
ATOM 2313 O O . ASN A 1 283 ? -5.569 -7.641 15.157 1.00 93.00 283 ASN A O 1
ATOM 2317 N N . MET A 1 284 ? -5.359 -9.419 13.806 1.00 93.94 284 MET A N 1
ATOM 2318 C CA . MET A 1 284 ? -5.763 -10.383 14.843 1.00 93.94 284 MET A CA 1
ATOM 2319 C C . MET A 1 284 ? -4.682 -10.590 15.912 1.00 93.94 284 MET A C 1
ATOM 2321 O O . MET A 1 284 ? -5.003 -10.915 17.053 1.00 93.94 284 MET A O 1
ATOM 2325 N N . ASP A 1 285 ? -3.416 -10.341 15.581 1.00 93.62 285 ASP A N 1
ATOM 2326 C CA . ASP A 1 285 ? -2.296 -10.274 16.520 1.00 93.62 285 ASP A CA 1
ATOM 2327 C C . ASP A 1 285 ? -2.508 -9.163 17.562 1.00 93.62 285 ASP A C 1
ATOM 2329 O O . ASP A 1 285 ? -2.436 -9.423 18.766 1.00 93.62 285 ASP A O 1
ATOM 2333 N N . ILE A 1 286 ? -2.890 -7.960 17.119 1.00 94.06 286 ILE A N 1
ATOM 2334 C CA . ILE A 1 286 ? -3.234 -6.833 17.998 1.00 94.06 286 ILE A CA 1
ATOM 2335 C C . ILE A 1 286 ? -4.439 -7.201 18.866 1.00 94.06 286 ILE A C 1
ATOM 2337 O O . ILE A 1 286 ? -4.397 -7.050 20.087 1.00 94.06 286 ILE A O 1
ATOM 2341 N N . PHE A 1 287 ? -5.493 -7.763 18.266 1.00 95.62 287 PHE A N 1
ATOM 2342 C CA . PHE A 1 287 ? -6.668 -8.183 19.027 1.00 95.62 287 PHE A CA 1
ATOM 2343 C C . PHE A 1 287 ? -6.327 -9.243 20.089 1.00 95.62 287 PHE A C 1
ATOM 2345 O O . PHE A 1 287 ? -6.779 -9.141 21.232 1.00 95.62 287 PHE A O 1
ATOM 2352 N N . SER A 1 288 ? -5.468 -10.213 19.760 1.00 95.06 288 SER A N 1
ATOM 2353 C CA . SER A 1 288 ? -4.999 -11.225 20.710 1.00 95.06 288 SER A CA 1
ATOM 2354 C C . SER A 1 288 ? -4.232 -10.612 21.889 1.00 95.06 288 SER A C 1
ATOM 2356 O O . SER A 1 288 ? -4.466 -11.005 23.035 1.00 95.06 288 SER A O 1
ATOM 2358 N N . ASN A 1 289 ? -3.399 -9.594 21.640 1.00 95.12 289 ASN A N 1
ATOM 2359 C CA . ASN A 1 289 ? -2.669 -8.871 22.683 1.00 95.12 289 ASN A CA 1
ATOM 2360 C C . ASN A 1 289 ? -3.631 -8.141 23.630 1.00 95.12 289 ASN A C 1
ATOM 2362 O O . ASN A 1 289 ? -3.477 -8.222 24.849 1.00 95.12 289 ASN A O 1
ATOM 2366 N N . ILE A 1 290 ? -4.668 -7.497 23.090 1.00 94.56 290 ILE A N 1
ATOM 2367 C CA . ILE A 1 290 ? -5.704 -6.828 23.889 1.00 94.56 290 ILE A CA 1
ATOM 2368 C C . ILE A 1 290 ? -6.439 -7.838 24.777 1.00 94.56 290 ILE A C 1
ATOM 2370 O O . ILE A 1 290 ? -6.603 -7.609 25.978 1.00 94.56 290 ILE A O 1
ATOM 2374 N N . LEU A 1 291 ? -6.869 -8.973 24.214 1.00 94.94 291 LEU A N 1
ATOM 2375 C CA . LEU A 1 291 ? -7.560 -10.026 24.966 1.00 94.94 291 LEU A CA 1
ATOM 2376 C C . LEU A 1 291 ? -6.677 -10.620 26.067 1.00 94.94 291 LEU A C 1
ATOM 2378 O O . LEU A 1 291 ? -7.172 -10.896 27.162 1.00 94.94 291 LEU A O 1
ATOM 2382 N N . PHE A 1 292 ? -5.380 -10.780 25.793 1.00 95.25 292 PHE A N 1
ATOM 2383 C CA . PHE A 1 292 ? -4.397 -11.227 26.772 1.00 95.25 292 PHE A CA 1
ATOM 2384 C C . PHE A 1 292 ? -4.268 -10.237 27.936 1.00 95.25 292 PHE A C 1
ATOM 2386 O O . PHE A 1 292 ? -4.390 -10.642 29.091 1.00 95.25 292 PHE A O 1
ATOM 2393 N N . VAL A 1 293 ? -4.104 -8.941 27.647 1.00 94.50 293 VAL A N 1
ATOM 2394 C CA . VAL A 1 293 ? -4.007 -7.879 28.669 1.00 94.50 293 VAL A CA 1
ATOM 2395 C C . VAL A 1 293 ? -5.290 -7.769 29.497 1.00 94.50 293 VAL A C 1
ATOM 2397 O O . VAL A 1 293 ? -5.228 -7.523 30.699 1.00 94.50 293 VAL A O 1
ATOM 2400 N N . LYS A 1 294 ? -6.457 -7.990 28.884 1.00 94.31 294 LYS A N 1
ATOM 2401 C CA . LYS A 1 294 ? -7.752 -8.033 29.583 1.00 94.31 294 LYS A CA 1
ATOM 2402 C C . LYS A 1 294 ? -8.023 -9.345 30.329 1.00 94.31 294 LYS A C 1
ATOM 2404 O O . LYS A 1 294 ? -9.099 -9.488 30.903 1.00 94.31 294 LYS A O 1
ATOM 2409 N N . GLU A 1 295 ? -7.105 -10.309 30.281 1.00 94.12 295 GLU A N 1
ATOM 2410 C CA . GLU A 1 295 ? -7.255 -11.652 30.854 1.00 94.12 295 GLU A CA 1
ATOM 2411 C C . GLU A 1 295 ? -8.496 -12.424 30.352 1.00 94.12 295 GLU A C 1
ATOM 2413 O O . GLU A 1 295 ? -8.982 -13.350 31.009 1.00 94.12 295 GLU A O 1
ATOM 2418 N N . ASN A 1 296 ? -9.000 -12.108 29.151 1.00 93.94 296 ASN A N 1
ATOM 2419 C CA . ASN A 1 296 ? -10.144 -12.802 28.556 1.00 93.94 296 ASN A CA 1
ATOM 2420 C C . ASN A 1 296 ? -9.703 -14.114 27.888 1.00 93.94 296 ASN A C 1
ATOM 2422 O O . ASN A 1 296 ? -9.616 -14.235 26.665 1.00 93.94 296 ASN A O 1
ATOM 2426 N N . ARG A 1 297 ? -9.410 -15.117 28.720 1.00 93.38 297 ARG A N 1
ATOM 2427 C CA . ARG A 1 297 ? -8.859 -16.410 28.282 1.00 93.38 297 ARG A CA 1
ATOM 2428 C C . ARG A 1 297 ? -9.782 -17.187 27.348 1.00 93.38 297 ARG A C 1
ATOM 2430 O O . ARG A 1 297 ? -9.285 -17.903 26.486 1.00 93.38 297 ARG A O 1
ATOM 2437 N N . MET A 1 298 ? -11.099 -17.075 27.535 1.00 93.88 298 MET A N 1
ATOM 2438 C CA . MET A 1 298 ? -12.066 -17.803 26.708 1.00 93.88 298 MET A CA 1
ATOM 2439 C C . MET A 1 298 ? -12.061 -17.273 25.277 1.00 93.88 298 MET A C 1
ATOM 2441 O O . MET A 1 298 ? -11.883 -18.052 24.344 1.00 93.88 298 MET A O 1
ATOM 2445 N N . GLU A 1 299 ? -12.181 -15.954 25.112 1.00 93.06 299 GLU A N 1
ATOM 2446 C CA . GLU A 1 299 ? -12.177 -15.342 23.783 1.00 93.06 299 GLU A CA 1
ATOM 2447 C C . GLU A 1 299 ? -10.815 -15.493 23.102 1.00 93.06 299 GLU A C 1
ATOM 2449 O O . GLU A 1 299 ? -10.751 -15.785 21.914 1.00 93.06 299 GLU A O 1
ATOM 2454 N N . LEU A 1 300 ? -9.716 -15.379 23.858 1.00 94.50 300 LEU A N 1
ATOM 2455 C CA . LEU A 1 300 ? -8.372 -15.586 23.319 1.00 94.50 300 LEU A CA 1
ATOM 2456 C C . LEU A 1 300 ? -8.176 -17.015 22.786 1.00 94.50 300 LEU A C 1
ATOM 2458 O O . LEU A 1 300 ? -7.607 -17.199 21.712 1.00 94.50 300 LEU A O 1
ATOM 2462 N N . ALA A 1 301 ? -8.664 -18.029 23.508 1.00 94.00 301 ALA A N 1
ATOM 2463 C CA . ALA A 1 301 ? -8.603 -19.418 23.055 1.00 94.00 301 ALA A CA 1
ATOM 2464 C C . ALA A 1 301 ? -9.477 -19.656 21.813 1.00 94.00 301 ALA A C 1
ATOM 2466 O O . ALA A 1 301 ? -9.050 -20.343 20.885 1.00 94.00 301 ALA A O 1
ATOM 2467 N N . TYR A 1 302 ? -10.675 -19.063 21.778 1.00 93.38 302 TYR A N 1
ATOM 2468 C CA . TYR A 1 302 ? -11.560 -19.127 20.617 1.00 93.38 302 TYR A CA 1
ATOM 2469 C C . TYR A 1 302 ? -10.929 -18.465 19.385 1.00 93.38 302 TYR A C 1
ATOM 2471 O O . TYR A 1 302 ? -10.917 -19.061 18.308 1.00 93.38 302 TYR A O 1
ATOM 2479 N N . LEU A 1 303 ? -10.343 -17.275 19.550 1.00 92.56 303 LEU A N 1
ATOM 2480 C CA . LEU A 1 303 ? -9.615 -16.570 18.497 1.00 92.56 303 LEU A CA 1
ATOM 2481 C C . LEU A 1 303 ? -8.462 -17.421 17.957 1.00 92.56 303 LEU A C 1
ATOM 2483 O O . LEU A 1 303 ? -8.353 -17.586 16.747 1.00 92.56 303 LEU A O 1
ATOM 2487 N N . ALA A 1 304 ? -7.642 -18.003 18.836 1.00 92.25 304 ALA A N 1
ATOM 2488 C CA . ALA A 1 304 ? -6.519 -18.842 18.425 1.00 92.25 304 ALA A CA 1
ATOM 2489 C C . ALA A 1 304 ? -6.975 -20.069 17.616 1.00 92.25 304 ALA A C 1
ATOM 2491 O O . ALA A 1 304 ? -6.378 -20.376 16.584 1.00 92.25 304 ALA A O 1
ATOM 2492 N N . HIS A 1 305 ? -8.046 -20.748 18.048 1.00 91.50 305 HIS A N 1
ATOM 2493 C CA . HIS A 1 305 ? -8.607 -21.884 17.310 1.00 91.50 305 HIS A CA 1
ATOM 2494 C C . HIS A 1 305 ? -9.120 -21.465 15.931 1.00 91.50 305 HIS A C 1
ATOM 2496 O O . HIS A 1 305 ? -8.771 -22.086 14.933 1.00 91.50 305 HIS A O 1
ATOM 2502 N N . ASN A 1 306 ? -9.898 -20.383 15.876 1.00 91.75 306 ASN A N 1
ATOM 2503 C CA . ASN A 1 306 ? -10.476 -19.870 14.641 1.00 91.75 306 ASN A CA 1
ATOM 2504 C C . ASN A 1 306 ? -9.394 -19.435 13.637 1.00 91.75 306 ASN A C 1
ATOM 2506 O O . ASN A 1 306 ? -9.454 -19.831 12.479 1.00 91.75 306 ASN A O 1
ATOM 2510 N N . VAL A 1 307 ? -8.356 -18.714 14.079 1.00 90.88 307 VAL A N 1
ATOM 2511 C CA . VAL A 1 307 ? -7.216 -18.341 13.220 1.00 90.88 307 VAL A CA 1
ATOM 2512 C C . VAL A 1 307 ? -6.509 -19.586 12.675 1.00 90.88 307 VAL A C 1
ATOM 2514 O O . VAL A 1 307 ? -6.264 -19.661 11.473 1.00 90.88 307 VAL A O 1
ATOM 2517 N N . CYS A 1 308 ? -6.265 -20.601 13.516 1.00 90.56 308 CYS A N 1
ATOM 2518 C CA . CYS A 1 308 ? -5.656 -21.864 13.079 1.00 90.56 308 CYS A CA 1
ATOM 2519 C C . CYS A 1 308 ? -6.519 -22.643 12.072 1.00 90.56 308 CYS A C 1
ATOM 2521 O O . CYS A 1 308 ? -5.971 -23.360 11.233 1.00 90.56 308 CYS A O 1
ATOM 2523 N N . GLU A 1 309 ? -7.849 -22.561 12.180 1.00 91.75 309 GLU A N 1
ATOM 2524 C CA . GLU A 1 309 ? -8.780 -23.182 11.230 1.00 91.75 309 GLU A CA 1
ATOM 2525 C C . GLU A 1 309 ? -8.774 -22.484 9.868 1.00 91.75 309 GLU A C 1
ATOM 2527 O O . GLU A 1 309 ? -8.920 -23.156 8.847 1.00 91.75 309 GLU A O 1
ATOM 2532 N N . ILE A 1 310 ? -8.608 -21.158 9.848 1.00 91.56 310 ILE A N 1
ATOM 2533 C CA . ILE A 1 310 ? -8.573 -20.361 8.617 1.00 91.56 310 ILE A CA 1
ATOM 2534 C C . ILE A 1 310 ? -7.255 -20.589 7.876 1.00 91.56 310 ILE A C 1
ATOM 2536 O O . ILE A 1 310 ? -7.264 -20.951 6.700 1.00 91.56 310 ILE A O 1
ATOM 2540 N N . ASP A 1 311 ? -6.127 -20.393 8.561 1.00 86.56 311 ASP A N 1
ATOM 2541 C CA . ASP A 1 311 ? -4.804 -20.674 8.017 1.00 86.56 311 ASP A CA 1
ATOM 2542 C C . ASP A 1 311 ? -3.835 -21.055 9.138 1.00 86.56 311 ASP A C 1
ATOM 2544 O O . ASP A 1 311 ? -3.457 -20.253 9.989 1.00 86.56 311 ASP A O 1
ATOM 2548 N N . LYS A 1 312 ? -3.410 -22.317 9.120 1.00 78.62 312 LYS A N 1
ATOM 2549 C CA . LYS A 1 312 ? -2.514 -22.886 10.127 1.00 78.62 312 LYS A CA 1
ATOM 2550 C C . LYS A 1 312 ? -1.082 -22.344 10.044 1.00 78.62 312 LYS A C 1
ATOM 2552 O O . LYS A 1 312 ? -0.323 -22.522 10.996 1.00 78.62 312 LYS A O 1
ATOM 2557 N N . TYR A 1 313 ? -0.682 -21.795 8.898 1.00 70.88 313 TYR A N 1
ATOM 2558 C CA . TYR A 1 313 ? 0.711 -21.454 8.597 1.00 70.88 313 TYR A CA 1
ATOM 2559 C C . TYR A 1 313 ? 0.951 -19.950 8.424 1.00 70.88 313 TYR A C 1
ATOM 2561 O O . TYR A 1 313 ? 2.023 -19.567 7.947 1.00 70.88 313 TYR A O 1
ATOM 2569 N N . ILE A 1 314 ? -0.026 -19.126 8.813 1.00 55.12 314 ILE A N 1
ATOM 2570 C CA . ILE A 1 314 ? 0.134 -17.677 8.987 1.00 55.12 314 ILE A CA 1
ATOM 2571 C C . ILE A 1 314 ? 0.713 -17.372 10.368 1.00 55.12 314 ILE A C 1
ATOM 2573 O O . ILE A 1 314 ? 0.337 -18.052 11.348 1.00 55.12 314 ILE A O 1
#

pLDDT: mean 90.34, std 11.45, range [47.44, 98.75]

InterPro domains:
  IPR007192 Cdc23 [PF04049] (11-254)
  IPR011990 Tetratricopeptide-like helical domain superfamily [G3DSA:1.25.40.10] (7-311)
  IPR011990 Tetratricopeptide-like helical domain superfamily [SSF48452] (153-283)

Secondary structure (DSSP, 8-state):
---GGG--HHHHHHHHHHHHHHHHHTT-HHHHHHHHHHHHH---SS--TT-S----TTTTTTTHHHHHHHHHHHHTT-HHHHHHHH--S--S-HHHHHHHHHHHHHHHHHHHHHHHHHTTSTTHHHHHHHHHHHHHHHHHHHHHHHHTT---HHHHHHHHHHHHHTT-HHHHHHHHHHHHHH-TT-HHHHHHHHTT--SHHHHHHS---SSTHHHHHHHHHHHHTT-HHHHHHHHHHHIIIIITT-HHHHHHHHHHHHHTT-HHHHHHHHHHHHHH-TT--TTHHHHHHHHHHTT-HHHHHHHHHHHHHH-TT-

Radius of gyration: 21.3 Å; chains: 1; bounding box: 58×45×60 Å

Foldseek 3Di:
DPDLQPDPLVVLLLLLLVQLVLCVLLVVNVLNVLSVLQSVLFDDPDDCVVRNPPPPCPQCVVVVVLSVVLSVCVVVVVLVVSLVSLDDPDHSHLSSVSSNLVSLVSVLVVVVVVCVVVVPDPCNVVVVVVSVVSLVVSLVVLVVCVVVVNHALSSLLVNLVSCVVVVVLVVSLVSLQVSCQRRVSRVSSLVSNLVSQPEPVSVVPDDHHPDPCVLVSVLVSCLVRLVLVSNLVSLVSNCVSRNVVRLVSLQSNLSSCVSVVVLVSSQVSVVVSCVSPVLDPPCLVVVLVSCVVVVVVVVNVVSVVSNCVNPVPD

Organism: Acanthosepion pharaonis (NCBI:txid158019)